Protein AF-A0A5W6TFZ6-F1 (afdb_monomer)

Nearest PDB structures (foldseek):
  5hxg-assembly2_D  TM=7.933E-01  e=1.994E+00  Salmonella enterica subsp. enterica serovar Infantis str. SARB27
  1g8e-assembly1_A  TM=6.487E-01  e=2.100E+00  Escherichia coli
  2avu-assembly1_D  TM=4.757E-01  e=5.760E-01  Escherichia coli
  4es4-assembly1_H  TM=5.462E-01  e=1.539E+00  Escherichia coli K-12
  8j56-assembly1_E  TM=5.858E-01  e=4.563E+00  Cupriavidus necator

InterPro domains:
  IPR021364 Protein of unknown function DUF2857 [PF11198] (17-181)

Mean predicted aligned error: 10.08 Å

pLDDT: mean 84.1, std 9.92, range [47.72, 96.06]

Solvent-accessible surface area (backbone atoms only — not comparable to full-atom values): 10422 Å² total; per-residue (Å²): 136,80,74,48,48,31,58,79,78,36,48,67,60,38,22,52,52,39,35,51,51,50,53,53,55,46,68,46,55,69,73,61,38,48,74,72,71,46,55,71,68,58,43,53,51,56,59,68,47,51,75,66,58,46,45,54,50,17,41,52,44,30,73,76,75,48,83,52,74,50,61,63,65,61,52,48,53,52,48,54,52,50,51,51,52,48,53,52,52,50,51,39,50,72,40,36,51,48,71,70,55,46,30,71,61,68,70,50,50,73,67,56,53,51,52,50,38,59,76,67,72,51,72,91,64,66,70,89,70,77,75,77,54,78,89,49,46,62,59,55,48,50,48,29,50,56,42,29,63,77,27,70,90,44,92,47,20,68,60,53,14,44,50,50,35,19,67,76,67,71,43,42,34,58,53,52,48,30,60,72,70,65,63,122

Foldseek 3Di:
DDWDWCLPVPLPVLLVVLLVVLVVLLVDDPVVCVVVVHDPVNSVVSVPDDSVRSSVCSSVCSNPPDIDTDDPVVVVVVVVVVVVVLVLVLLLVVLPPDPVRCCVLPVDDPVVNVVSCVVSVHDPDRDDDDADDPVCLVVLLVQLVVQLVVCVVPSRSNSRSLSVSCVVVVHGSVNSVCSNVVVD

Sequence (184 aa):
MANVSLTDALPRFHADVMQQMLLNLANLPLTAAVRLGISRDFIAAIQRMNVGELREFAVYYAQYHLTMQVDLAELHELIDRKDSERAFIQELLGAGASRPQLVKWFGLSETDISRLRYRYNLPHKGGDCYVIPPSERAKVKEIYQEHLSRWNDDAHAEARAMLSTSRTTGYSIPQVTRVIENRL

Radius of gyration: 26.0 Å; Cα contacts (8 Å, |Δi|>4): 158; chains: 1; bounding box: 52×32×68 Å

Structure (mmCIF, N/CA/C/O backbone):
data_AF-A0A5W6TFZ6-F1
#
_entry.id   AF-A0A5W6TFZ6-F1
#
loop_
_atom_site.group_PDB
_atom_site.id
_atom_site.type_symbol
_atom_site.label_atom_id
_atom_site.label_alt_id
_atom_site.label_comp_id
_atom_site.label_asym_id
_atom_site.label_entity_id
_atom_site.label_seq_id
_atom_site.pdbx_PDB_ins_code
_atom_site.Cartn_x
_atom_site.Cartn_y
_atom_site.Cartn_z
_atom_site.occupancy
_atom_site.B_iso_or_equiv
_atom_site.auth_seq_id
_atom_site.auth_comp_id
_atom_site.auth_asym_id
_atom_site.auth_atom_id
_atom_site.pdbx_PDB_model_num
ATOM 1 N N . MET A 1 1 ? 10.325 -9.956 21.617 1.00 52.12 1 MET A N 1
ATOM 2 C CA . MET A 1 1 ? 9.913 -8.864 22.530 1.00 52.12 1 MET A CA 1
ATOM 3 C C . MET A 1 1 ? 8.625 -9.299 23.214 1.00 52.12 1 MET A C 1
ATOM 5 O O . MET A 1 1 ? 7.878 -10.038 22.595 1.00 52.12 1 MET A O 1
ATOM 9 N N . ALA A 1 2 ? 8.414 -8.964 24.488 1.00 55.00 2 ALA A N 1
ATOM 10 C CA . ALA A 1 2 ? 7.245 -9.432 25.240 1.00 55.00 2 ALA A CA 1
ATOM 11 C C . ALA A 1 2 ? 5.976 -8.657 24.843 1.00 55.00 2 ALA A C 1
ATOM 13 O O . ALA A 1 2 ? 6.047 -7.440 24.674 1.00 55.00 2 ALA A O 1
ATOM 14 N N . ASN A 1 3 ? 4.833 -9.344 24.738 1.00 61.94 3 ASN A N 1
ATOM 15 C CA . ASN A 1 3 ? 3.524 -8.701 24.599 1.00 61.94 3 ASN A CA 1
ATOM 16 C C . ASN A 1 3 ? 3.293 -7.784 25.802 1.00 61.94 3 ASN A C 1
ATOM 18 O O . ASN A 1 3 ? 3.294 -8.238 26.947 1.00 61.94 3 ASN A O 1
ATOM 22 N N . VAL A 1 4 ? 3.119 -6.489 25.546 1.00 64.75 4 VAL A N 1
ATOM 23 C CA . VAL A 1 4 ? 2.869 -5.511 26.604 1.00 64.75 4 VAL A CA 1
ATOM 24 C C . VAL A 1 4 ? 1.376 -5.527 26.918 1.00 64.75 4 VAL A C 1
ATOM 26 O O . VAL A 1 4 ? 0.549 -5.230 26.055 1.00 64.75 4 VAL A O 1
ATOM 29 N N . SER A 1 5 ? 1.029 -5.883 28.156 1.00 72.19 5 SER A N 1
ATOM 30 C CA . SER A 1 5 ? -0.323 -5.698 28.687 1.00 72.19 5 SER A CA 1
ATOM 31 C C . SER A 1 5 ? -0.612 -4.201 28.762 1.00 72.19 5 SER A C 1
ATOM 33 O O . SER A 1 5 ? 0.009 -3.478 29.546 1.00 72.19 5 SER A O 1
ATOM 35 N N . LEU A 1 6 ? -1.538 -3.714 27.932 1.00 68.06 6 LEU A N 1
ATOM 36 C CA . LEU A 1 6 ? -1.926 -2.302 27.954 1.00 68.06 6 LEU A CA 1
ATOM 37 C C . LEU A 1 6 ? -2.659 -1.936 29.245 1.00 68.06 6 LEU A C 1
ATOM 39 O O . LEU A 1 6 ? -2.581 -0.788 29.674 1.00 68.06 6 LEU A O 1
ATOM 43 N N . THR A 1 7 ? -3.312 -2.910 29.881 1.00 70.00 7 THR A N 1
ATOM 44 C CA . THR A 1 7 ? -3.950 -2.744 31.190 1.00 70.00 7 THR A CA 1
ATOM 45 C C . THR A 1 7 ? -2.938 -2.313 32.251 1.00 70.00 7 THR A C 1
ATOM 47 O O . THR A 1 7 ? -3.229 -1.410 33.030 1.00 70.00 7 THR A O 1
ATOM 50 N N . ASP A 1 8 ? -1.735 -2.892 32.229 1.00 71.12 8 ASP A N 1
ATOM 51 C CA . ASP A 1 8 ? -0.705 -2.635 33.242 1.00 71.12 8 ASP A CA 1
ATOM 52 C C . ASP A 1 8 ? 0.227 -1.482 32.848 1.00 71.12 8 ASP A C 1
ATOM 54 O O . ASP A 1 8 ? 0.601 -0.659 33.681 1.00 71.12 8 ASP A O 1
ATOM 58 N N . ALA A 1 9 ? 0.595 -1.397 31.566 1.00 75.94 9 ALA A N 1
ATOM 59 C CA . ALA A 1 9 ? 1.558 -0.409 31.087 1.00 75.94 9 ALA A CA 1
ATOM 60 C C . ALA A 1 9 ? 0.929 0.963 30.789 1.00 75.94 9 ALA A C 1
ATOM 62 O O . ALA A 1 9 ? 1.591 1.987 30.958 1.00 75.94 9 ALA A O 1
ATOM 63 N N . LEU A 1 10 ? -0.327 1.003 30.323 1.00 79.62 10 LEU A N 1
ATOM 64 C CA . LEU A 1 10 ? -1.010 2.219 29.857 1.00 79.62 10 LEU A CA 1
ATOM 65 C C . LEU A 1 10 ? -2.516 2.212 30.216 1.00 79.62 10 LEU A C 1
ATOM 67 O O . LEU A 1 10 ? -3.372 2.291 29.328 1.00 79.62 10 LEU A O 1
ATOM 71 N N . PRO A 1 11 ? -2.880 2.198 31.513 1.00 77.50 11 PRO A N 1
ATOM 72 C CA . PRO A 1 11 ? -4.270 2.039 31.957 1.00 77.50 11 PRO A CA 1
ATOM 73 C C . PRO A 1 11 ? -5.218 3.136 31.447 1.00 77.50 11 PRO A C 1
ATOM 75 O O . PRO A 1 11 ? -6.385 2.870 31.169 1.00 77.50 11 PRO A O 1
ATOM 78 N N . ARG A 1 12 ? -4.723 4.371 31.263 1.00 79.81 12 ARG A N 1
ATOM 79 C CA . ARG A 1 12 ? -5.519 5.469 30.683 1.00 79.81 12 ARG A CA 1
ATOM 80 C C . ARG A 1 12 ? -5.880 5.206 29.222 1.00 79.81 12 ARG A C 1
ATOM 82 O O . ARG A 1 12 ? -7.035 5.359 28.855 1.00 79.81 12 ARG A O 1
ATOM 89 N N . PHE A 1 13 ? -4.915 4.750 28.423 1.00 79.69 13 PHE A N 1
ATOM 90 C CA . PHE A 1 13 ? -5.149 4.408 27.021 1.00 79.69 13 PHE A CA 1
ATOM 91 C C . PHE A 1 13 ? -6.145 3.250 26.892 1.00 79.69 13 PHE A C 1
ATOM 93 O O . PHE A 1 13 ? -7.038 3.296 26.054 1.00 79.69 13 PHE A O 1
ATOM 100 N N . HIS A 1 14 ? -6.040 2.240 27.761 1.00 80.44 14 HIS A N 1
ATOM 101 C CA . HIS A 1 14 ? -6.989 1.130 27.793 1.00 80.44 14 HIS A CA 1
ATOM 102 C C . HIS A 1 14 ? -8.425 1.599 28.097 1.00 80.44 14 HIS A C 1
ATOM 104 O O . HIS A 1 14 ? -9.361 1.219 27.391 1.00 80.44 14 HIS A O 1
ATOM 110 N N . ALA A 1 15 ? -8.596 2.480 29.089 1.00 81.75 15 ALA A N 1
ATOM 111 C CA . ALA A 1 15 ? -9.892 3.078 29.400 1.00 81.75 15 ALA A CA 1
ATOM 112 C C . ALA A 1 15 ? -10.440 3.930 28.241 1.00 81.75 15 ALA A C 1
ATOM 114 O O . ALA A 1 15 ? -11.627 3.839 27.928 1.00 81.75 15 ALA A O 1
ATOM 115 N N . ASP A 1 16 ? -9.584 4.704 27.568 1.00 85.81 16 ASP A N 1
ATOM 116 C CA . ASP A 1 16 ? -9.976 5.526 26.420 1.00 85.81 16 ASP A CA 1
ATOM 117 C C . ASP A 1 16 ? -10.445 4.661 25.237 1.00 85.81 16 ASP A C 1
ATOM 119 O O . ASP A 1 16 ? -11.472 4.955 24.622 1.00 85.81 16 ASP A O 1
ATOM 123 N N . VAL A 1 17 ? -9.745 3.558 24.935 1.00 84.88 17 VAL A N 1
ATOM 124 C CA . VAL A 1 17 ? -10.158 2.608 23.885 1.00 84.88 17 VAL A CA 1
ATOM 125 C C . VAL A 1 17 ? -11.508 1.975 24.222 1.00 84.88 17 VAL A C 1
ATOM 127 O O . VAL A 1 17 ? -12.393 1.927 23.364 1.00 84.88 17 VAL A O 1
ATOM 130 N N . MET A 1 18 ? -11.704 1.541 25.470 1.00 86.75 18 MET A N 1
ATOM 131 C CA . MET A 1 18 ? -12.980 0.977 25.919 1.00 86.75 18 MET A CA 1
ATOM 132 C C . MET A 1 18 ? -14.115 2.003 25.821 1.00 86.75 18 MET A C 1
ATOM 134 O O . MET A 1 18 ? -15.204 1.690 25.335 1.00 86.75 18 MET A O 1
ATOM 138 N N . GLN A 1 19 ? -13.854 3.250 26.219 1.00 87.00 19 GLN A N 1
ATOM 139 C CA . GLN A 1 19 ? -14.821 4.336 26.110 1.00 87.00 19 GLN A CA 1
ATOM 140 C C . GLN A 1 19 ? -15.214 4.583 24.648 1.00 87.00 19 GLN A C 1
ATOM 142 O O . GLN A 1 19 ? -16.403 4.679 24.343 1.00 87.00 19 GLN A O 1
ATOM 147 N N . GLN A 1 20 ? -14.245 4.634 23.730 1.00 88.00 20 GLN A N 1
ATOM 148 C CA . GLN A 1 20 ? -14.528 4.790 22.301 1.00 88.00 20 GLN A CA 1
ATOM 149 C C . GLN A 1 20 ? -15.325 3.614 21.736 1.00 88.00 20 GLN A C 1
ATOM 151 O O . GLN A 1 20 ? -16.247 3.815 20.946 1.00 88.00 20 GLN A O 1
ATOM 156 N N . MET A 1 21 ? -15.027 2.386 22.165 1.00 86.25 21 MET A N 1
ATOM 157 C CA . MET A 1 21 ? -15.800 1.214 21.760 1.00 86.25 21 MET A CA 1
ATOM 158 C C . MET A 1 21 ? -17.263 1.323 22.212 1.00 86.25 21 MET A C 1
ATOM 160 O O . MET A 1 21 ? -18.163 1.099 21.405 1.00 86.25 21 MET A O 1
ATOM 164 N N . LEU A 1 22 ? -17.518 1.733 23.459 1.00 84.31 22 LEU A N 1
ATOM 165 C CA . LEU A 1 22 ? -18.878 1.936 23.976 1.00 84.31 22 LEU A CA 1
ATOM 166 C C . LEU A 1 22 ? -19.620 3.058 23.252 1.00 84.31 22 LEU A C 1
ATOM 168 O O . LEU A 1 22 ? -20.798 2.902 22.944 1.00 84.31 22 LEU A O 1
ATOM 172 N N . LEU A 1 23 ? -18.941 4.160 22.929 1.00 85.00 23 LEU A N 1
ATOM 173 C CA . LEU A 1 23 ? -19.524 5.242 22.133 1.00 85.00 23 LEU A CA 1
ATOM 174 C C . LEU A 1 23 ? -19.886 4.767 20.718 1.00 85.00 23 LEU A C 1
ATOM 176 O O . LEU A 1 23 ? -20.960 5.091 20.212 1.00 85.00 23 LEU A O 1
ATOM 180 N N . ASN A 1 24 ? -19.040 3.951 20.087 1.00 85.88 24 ASN A N 1
ATOM 181 C CA . ASN A 1 24 ? -19.342 3.356 18.785 1.00 85.88 24 ASN A CA 1
ATOM 182 C C . ASN A 1 24 ? -20.530 2.382 18.862 1.00 85.88 24 ASN A C 1
ATOM 184 O O . ASN A 1 24 ? -21.382 2.387 17.975 1.00 85.88 24 ASN A O 1
ATOM 188 N N . LEU A 1 25 ? -20.629 1.596 19.940 1.00 82.75 25 LEU A N 1
ATOM 189 C CA . LEU A 1 25 ? -21.781 0.731 20.218 1.00 82.75 25 LEU A CA 1
ATOM 190 C C . LEU A 1 25 ? -23.069 1.528 20.466 1.00 82.75 25 LEU A C 1
ATOM 192 O O . LEU A 1 25 ? -24.126 1.138 19.978 1.00 82.75 25 LEU A O 1
ATOM 196 N N . ALA A 1 26 ? -22.993 2.661 21.167 1.00 80.19 26 ALA A N 1
ATOM 197 C CA . ALA A 1 26 ? -24.139 3.540 21.396 1.00 80.19 26 ALA A CA 1
ATOM 198 C C . ALA A 1 26 ? -24.677 4.140 20.085 1.00 80.19 26 ALA A C 1
ATOM 200 O O . ALA A 1 26 ? -25.884 4.322 19.931 1.00 80.19 26 ALA A O 1
ATOM 201 N N . ASN A 1 27 ? -23.790 4.411 19.126 1.00 83.56 27 ASN A N 1
ATOM 202 C CA . ASN A 1 27 ? -24.130 5.001 17.830 1.00 83.56 27 ASN A CA 1
ATOM 203 C C . ASN A 1 27 ? -24.479 3.967 16.744 1.00 83.56 27 ASN A C 1
ATOM 205 O O . ASN A 1 27 ? -24.803 4.337 15.614 1.00 83.56 27 ASN A O 1
ATOM 209 N N . LEU A 1 28 ? -24.411 2.671 17.056 1.00 82.62 28 LEU A N 1
ATOM 210 C CA . LEU A 1 28 ? -24.689 1.607 16.099 1.00 82.62 28 LEU A CA 1
ATOM 211 C C . LEU A 1 28 ? -26.195 1.547 15.777 1.00 82.62 28 LEU A C 1
ATOM 213 O O . LEU A 1 28 ? -27.024 1.487 16.690 1.00 82.62 28 LEU A O 1
ATOM 217 N N . PRO A 1 29 ? -26.588 1.495 14.488 1.00 83.81 29 PRO A N 1
ATOM 218 C CA . PRO A 1 29 ? -27.974 1.242 14.123 1.00 83.81 29 PRO A CA 1
ATOM 219 C C . PRO A 1 29 ? -28.464 -0.080 14.719 1.00 83.81 29 PRO A C 1
ATOM 221 O O . PRO A 1 29 ? -27.768 -1.097 14.656 1.00 83.81 29 PRO A O 1
ATOM 224 N N . LEU A 1 30 ? -29.697 -0.094 15.231 1.00 78.31 30 LEU A N 1
ATOM 225 C CA . LEU A 1 30 ? -30.279 -1.256 15.915 1.00 78.31 30 LEU A CA 1
ATOM 226 C C . LEU A 1 30 ? -30.213 -2.543 15.069 1.00 78.31 30 LEU A C 1
ATOM 228 O O . LEU A 1 30 ? -30.003 -3.637 15.584 1.00 78.31 30 LEU A O 1
ATOM 232 N N . THR A 1 31 ? -30.367 -2.411 13.750 1.00 82.75 31 THR A N 1
ATOM 233 C CA . THR A 1 31 ? -30.281 -3.512 12.781 1.00 82.75 31 THR A CA 1
ATOM 234 C C . THR A 1 31 ? -28.875 -4.101 12.669 1.00 82.75 31 THR A C 1
ATOM 236 O O . THR A 1 31 ? -28.731 -5.316 12.549 1.00 82.75 31 THR A O 1
ATOM 239 N N . ALA A 1 32 ? -27.833 -3.270 12.730 1.00 82.50 32 ALA A N 1
ATOM 240 C CA . ALA A 1 32 ? -26.441 -3.708 12.692 1.00 82.50 32 ALA A CA 1
ATOM 241 C C . ALA A 1 32 ? -26.025 -4.363 14.015 1.00 82.50 32 ALA A C 1
ATOM 243 O O . ALA A 1 32 ? -25.350 -5.387 14.013 1.00 82.50 32 ALA A O 1
ATOM 244 N N . ALA A 1 33 ? -26.499 -3.836 15.140 1.00 78.50 33 ALA A N 1
ATOM 245 C CA . ALA A 1 33 ? -26.175 -4.381 16.448 1.00 78.50 33 ALA A CA 1
ATOM 246 C C . ALA A 1 33 ? -26.837 -5.750 16.714 1.00 78.50 33 ALA A C 1
ATOM 248 O O . ALA A 1 33 ? -26.190 -6.649 17.246 1.00 78.50 33 ALA A O 1
ATOM 249 N N . VAL A 1 34 ? -28.072 -5.970 16.238 1.00 79.56 34 VAL A N 1
ATOM 250 C CA . VAL A 1 34 ? -28.715 -7.301 16.274 1.00 79.56 34 VAL A CA 1
ATOM 251 C C . VAL A 1 34 ? -27.926 -8.329 15.452 1.00 79.56 34 VAL A C 1
ATOM 253 O O . VAL A 1 34 ? -27.796 -9.475 15.875 1.00 79.56 34 VAL A O 1
ATOM 256 N N . ARG A 1 35 ? -27.342 -7.936 14.308 1.00 83.38 35 ARG A N 1
ATOM 257 C CA . ARG A 1 35 ? -26.473 -8.825 13.508 1.00 83.38 35 ARG A CA 1
ATOM 258 C C . ARG A 1 35 ? -25.185 -9.215 14.233 1.00 83.38 35 ARG A C 1
ATOM 260 O O . ARG A 1 35 ? -24.634 -10.267 13.934 1.00 83.38 35 ARG A O 1
ATOM 267 N N . LEU A 1 36 ? -24.725 -8.386 15.168 1.00 81.12 36 LEU A N 1
ATOM 268 C CA . LEU A 1 36 ? -23.585 -8.666 16.042 1.00 81.12 36 LEU A CA 1
ATOM 269 C C . LEU A 1 36 ? -23.981 -9.479 17.289 1.00 81.12 36 LEU A C 1
ATOM 271 O O . LEU A 1 36 ? -23.141 -9.716 18.150 1.00 81.12 36 LEU A O 1
ATOM 275 N N . GLY A 1 37 ? -25.248 -9.897 17.407 1.00 84.38 37 GLY A N 1
ATOM 276 C CA . GLY A 1 37 ? -25.752 -10.650 18.559 1.00 84.38 37 GLY A CA 1
ATOM 277 C C . GLY A 1 37 ? -25.974 -9.800 19.813 1.00 84.38 37 GLY A C 1
ATOM 278 O O . GLY A 1 37 ? -26.179 -10.346 20.893 1.00 84.38 37 GLY A O 1
ATOM 279 N N . ILE A 1 38 ? -25.949 -8.470 19.690 1.00 84.38 38 ILE A N 1
ATOM 280 C CA . ILE A 1 38 ? -26.135 -7.553 20.815 1.00 84.38 38 ILE A CA 1
ATOM 281 C C . ILE A 1 38 ? -27.636 -7.362 21.060 1.00 84.38 38 ILE A C 1
ATOM 283 O O . ILE A 1 38 ? -28.397 -7.058 20.136 1.00 84.38 38 ILE A O 1
ATOM 287 N N . SER A 1 39 ? -28.078 -7.534 22.310 1.00 85.81 39 SER A N 1
ATOM 288 C CA . SER A 1 39 ? -29.493 -7.374 22.652 1.00 85.81 39 SER A CA 1
ATOM 289 C C . SER A 1 39 ? -29.937 -5.913 22.532 1.00 85.81 39 SER A C 1
ATOM 291 O O . SER A 1 39 ? -29.190 -4.974 22.820 1.00 85.81 39 SER A O 1
ATOM 293 N N . ARG A 1 40 ? -31.193 -5.712 22.116 1.00 81.25 40 ARG A N 1
ATOM 294 C CA . ARG A 1 40 ? -31.786 -4.370 21.990 1.00 81.25 40 ARG A CA 1
ATOM 295 C C . ARG A 1 40 ? -31.803 -3.632 23.324 1.00 81.25 40 ARG A C 1
ATOM 297 O O . ARG A 1 40 ? -31.520 -2.438 23.357 1.00 81.25 40 ARG A O 1
ATOM 304 N N . ASP A 1 41 ? -32.084 -4.355 24.403 1.00 86.50 41 ASP A N 1
ATOM 305 C CA . ASP A 1 41 ? -32.142 -3.795 25.753 1.00 86.50 41 ASP A CA 1
ATOM 306 C C . ASP A 1 41 ? -30.769 -3.313 26.224 1.00 86.50 41 ASP A C 1
ATOM 308 O O . ASP A 1 41 ? -30.673 -2.263 26.854 1.00 86.50 41 ASP A O 1
ATOM 312 N N . PHE A 1 42 ? -29.698 -4.023 25.855 1.00 84.38 42 PHE A N 1
ATOM 313 C CA . PHE A 1 42 ? -28.332 -3.625 26.181 1.00 84.38 42 PHE A CA 1
ATOM 314 C C . PHE A 1 42 ? -27.914 -2.340 25.455 1.00 84.38 42 PHE A C 1
ATOM 316 O O . PHE A 1 42 ? -27.387 -1.423 26.080 1.00 84.38 42 PHE A O 1
ATOM 323 N N . ILE A 1 43 ? -28.208 -2.220 24.157 1.00 81.94 43 ILE A N 1
ATOM 324 C CA . ILE A 1 43 ? -27.908 -0.997 23.388 1.00 81.94 43 ILE A CA 1
ATOM 325 C C . ILE A 1 43 ? -28.713 0.180 23.931 1.00 81.94 43 ILE A C 1
ATOM 327 O O . ILE A 1 43 ? -28.163 1.256 24.143 1.00 81.94 43 ILE A O 1
ATOM 331 N N . ALA A 1 44 ? -30.004 -0.033 24.201 1.00 82.88 44 ALA A N 1
ATOM 332 C CA . ALA A 1 44 ? -30.861 0.989 24.782 1.00 82.88 44 ALA A CA 1
ATOM 333 C C . ALA A 1 44 ? -30.373 1.419 26.174 1.00 82.88 44 ALA A C 1
ATOM 335 O O . ALA A 1 44 ? -30.501 2.589 26.522 1.00 82.88 44 ALA A O 1
ATOM 336 N N . ALA A 1 45 ? -29.801 0.504 26.965 1.00 85.44 45 ALA A N 1
ATOM 337 C CA . ALA A 1 45 ? -29.184 0.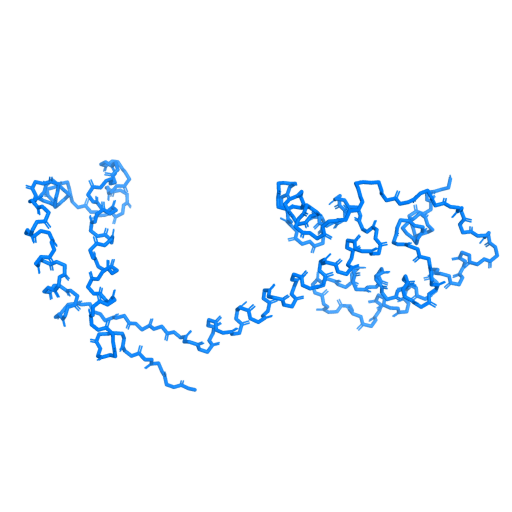837 28.245 1.00 85.44 45 ALA A CA 1
ATOM 338 C C . ALA A 1 45 ? -27.949 1.729 28.058 1.00 85.44 45 ALA A C 1
ATOM 340 O O . ALA A 1 45 ? -27.883 2.783 28.682 1.00 85.44 45 ALA A O 1
ATOM 341 N N . ILE A 1 46 ? -27.030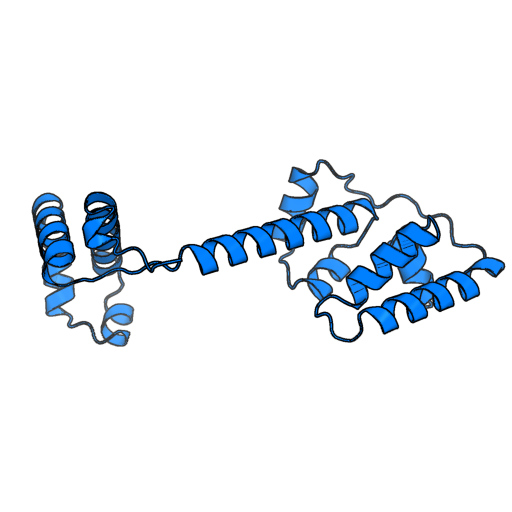 1.374 27.152 1.00 83.62 46 ILE A N 1
ATOM 342 C CA . ILE A 1 46 ? -25.841 2.194 26.848 1.00 83.62 46 ILE A CA 1
ATOM 343 C C . ILE A 1 46 ? -26.247 3.579 26.326 1.00 83.62 46 ILE A C 1
ATOM 345 O O . ILE A 1 46 ? -25.703 4.585 26.766 1.00 83.62 46 ILE A O 1
ATOM 349 N N . GLN A 1 47 ? -27.226 3.652 25.423 1.00 82.31 47 GLN A N 1
ATOM 350 C CA . GLN A 1 47 ? -27.700 4.913 24.839 1.00 82.31 47 GLN A CA 1
ATOM 351 C C . GLN A 1 47 ? -28.358 5.857 25.855 1.00 82.31 47 GLN A C 1
ATOM 353 O O . GLN A 1 47 ? -28.425 7.060 25.613 1.00 82.31 47 GLN A O 1
ATOM 358 N N . ARG A 1 48 ? -28.873 5.324 26.969 1.00 87.19 48 ARG A N 1
ATOM 359 C CA . ARG A 1 48 ? -29.477 6.116 28.052 1.00 87.19 48 ARG A CA 1
ATOM 360 C C . ARG A 1 48 ? -28.467 6.563 29.106 1.00 87.19 48 ARG A C 1
ATOM 362 O O . ARG A 1 48 ? -28.806 7.450 29.884 1.00 87.19 48 ARG A O 1
ATOM 369 N N . MET A 1 49 ? -27.277 5.959 29.154 1.00 86.94 49 MET A N 1
ATOM 370 C CA . MET A 1 49 ? -26.226 6.372 30.085 1.00 86.94 49 MET A CA 1
ATOM 371 C C . MET A 1 49 ? -25.778 7.792 29.760 1.00 86.94 49 MET A C 1
ATOM 373 O O . MET A 1 49 ? -25.586 8.154 28.595 1.00 86.94 49 MET A O 1
ATOM 377 N N . ASN A 1 50 ? -25.568 8.600 30.795 1.00 86.75 50 ASN A N 1
ATOM 378 C CA . ASN A 1 50 ? -24.918 9.884 30.594 1.00 86.75 50 ASN A CA 1
ATOM 379 C C . ASN A 1 50 ? -23.407 9.689 30.346 1.00 86.75 50 ASN A C 1
ATOM 381 O O . ASN A 1 50 ? -22.830 8.640 30.632 1.00 86.75 50 ASN A O 1
ATOM 385 N N . VAL A 1 51 ? -22.741 10.711 29.801 1.00 80.44 51 VAL A N 1
ATOM 386 C CA . VAL A 1 51 ? -21.317 10.617 29.420 1.00 80.44 51 VAL A CA 1
ATOM 387 C C . VAL A 1 51 ? -20.404 10.324 30.622 1.00 80.44 51 VAL A C 1
ATOM 389 O O . VAL A 1 51 ? -19.379 9.663 30.458 1.00 80.44 51 VAL A O 1
ATOM 392 N N . GLY A 1 52 ? -20.767 10.791 31.822 1.00 82.56 52 GLY A N 1
ATOM 393 C CA . GLY A 1 52 ? -20.024 10.520 33.056 1.00 82.56 52 GLY A CA 1
ATOM 394 C C . GLY A 1 52 ? -20.118 9.053 33.474 1.00 82.56 52 GLY A C 1
ATOM 395 O O . GLY A 1 52 ? -19.091 8.401 33.642 1.00 82.56 52 GLY A O 1
ATOM 396 N N . GLU A 1 53 ? -21.337 8.515 33.535 1.00 84.81 53 GLU A N 1
ATOM 397 C CA . GLU A 1 53 ? -21.619 7.104 33.840 1.00 84.81 53 GLU A CA 1
ATOM 398 C C . GLU A 1 53 ? -20.948 6.165 32.837 1.00 84.81 53 GLU A C 1
ATOM 400 O O . GLU A 1 53 ? -20.324 5.175 33.215 1.00 84.81 53 GLU A O 1
ATOM 405 N N . LEU A 1 54 ? -21.020 6.505 31.548 1.00 83.44 54 LEU A N 1
ATOM 406 C CA . LEU A 1 54 ? -20.402 5.717 30.487 1.00 83.44 54 LEU A CA 1
ATOM 407 C C . LEU A 1 54 ? -18.875 5.672 30.636 1.00 83.44 54 LEU A C 1
ATOM 409 O O . LEU A 1 54 ? -18.263 4.632 30.394 1.00 83.44 54 LEU A O 1
ATOM 413 N N . ARG A 1 55 ? -18.254 6.774 31.072 1.00 82.38 55 ARG A N 1
ATOM 414 C CA . ARG A 1 55 ? -16.812 6.836 31.338 1.00 82.38 55 ARG A CA 1
ATOM 415 C C . ARG A 1 55 ? -16.417 5.999 32.554 1.00 82.38 55 ARG A C 1
ATOM 417 O O . ARG A 1 55 ? -15.431 5.272 32.482 1.00 82.38 55 ARG A O 1
ATOM 424 N N . GLU A 1 56 ? -17.164 6.084 33.651 1.00 86.00 56 GLU A N 1
ATOM 425 C CA . GLU A 1 56 ? -16.906 5.279 34.853 1.00 86.00 56 GLU A CA 1
ATOM 426 C C . GLU A 1 56 ? -17.045 3.782 34.565 1.00 86.00 56 GLU A C 1
ATOM 428 O O . GLU A 1 56 ? -16.164 2.993 34.916 1.00 86.00 56 GLU A O 1
ATOM 433 N N . PHE A 1 57 ? -18.097 3.403 33.836 1.00 85.56 57 PHE A N 1
ATOM 434 C CA . PHE A 1 57 ? -18.293 2.033 33.381 1.00 85.56 57 PHE A CA 1
ATOM 435 C C . PHE A 1 57 ? -17.151 1.564 32.469 1.00 85.56 57 PHE A C 1
ATOM 437 O O . PHE A 1 57 ? -16.648 0.457 32.651 1.00 85.56 57 PHE A O 1
ATOM 444 N N . ALA A 1 58 ? -16.698 2.401 31.527 1.00 85.12 58 ALA A N 1
ATOM 445 C CA . ALA A 1 58 ? -15.578 2.079 30.644 1.00 85.12 58 ALA A CA 1
ATOM 446 C C . ALA A 1 58 ? -14.291 1.789 31.427 1.00 85.12 58 ALA A C 1
ATOM 448 O O . ALA A 1 58 ? -13.624 0.796 31.148 1.00 85.12 58 ALA A O 1
ATOM 449 N N . VAL A 1 59 ? -13.963 2.623 32.421 1.00 84.44 59 VAL A N 1
ATOM 450 C CA . VAL A 1 59 ? -12.782 2.438 33.279 1.00 84.44 59 VAL A CA 1
ATOM 451 C C . VAL A 1 59 ? -12.889 1.133 34.064 1.00 84.44 59 VAL A C 1
ATOM 453 O O . VAL A 1 59 ? -11.958 0.331 34.035 1.00 84.44 59 VAL A O 1
ATOM 456 N N . TYR A 1 60 ? -14.029 0.897 34.721 1.00 86.88 60 TYR A N 1
ATOM 457 C CA . TYR A 1 60 ? -14.252 -0.320 35.499 1.00 86.88 60 TYR A CA 1
ATOM 458 C C . TYR A 1 60 ? -14.156 -1.573 34.618 1.00 86.88 60 TYR A C 1
ATOM 460 O O . TYR A 1 60 ? -13.408 -2.502 34.917 1.00 86.88 60 TYR A O 1
ATOM 468 N N . TYR A 1 61 ? -14.866 -1.589 33.491 1.00 84.06 61 TYR A N 1
ATOM 469 C CA . TYR A 1 61 ? -14.880 -2.744 32.602 1.00 84.06 61 TYR A CA 1
ATOM 470 C C . TYR A 1 61 ? -13.507 -3.004 31.972 1.00 84.06 61 TYR A C 1
ATOM 472 O O . TYR A 1 61 ? -13.061 -4.149 31.940 1.00 84.06 61 TYR A O 1
ATOM 480 N N . ALA A 1 62 ? -12.804 -1.952 31.536 1.00 83.81 62 ALA A N 1
ATOM 481 C CA . ALA A 1 62 ? -11.442 -2.071 31.024 1.00 83.81 62 ALA A CA 1
ATOM 482 C C . ALA A 1 62 ? -10.498 -2.663 32.080 1.00 83.81 62 ALA A C 1
ATOM 484 O O . ALA A 1 62 ? -9.725 -3.565 31.784 1.00 83.81 62 ALA A O 1
ATOM 485 N N . GLN A 1 63 ? -10.576 -2.198 33.327 1.00 81.75 63 GLN A N 1
ATOM 486 C CA . GLN A 1 63 ? -9.658 -2.629 34.377 1.00 81.75 63 GLN A CA 1
ATOM 487 C C . GLN A 1 63 ? -9.889 -4.078 34.832 1.00 81.75 63 GLN A C 1
ATOM 489 O O . GLN A 1 63 ? -8.921 -4.776 35.129 1.00 81.75 63 GLN A O 1
ATOM 494 N N . TYR A 1 64 ? -11.145 -4.527 34.905 1.00 84.06 64 TYR A N 1
ATOM 495 C CA . TYR A 1 64 ? -11.490 -5.799 35.555 1.00 84.06 64 TYR A CA 1
ATOM 496 C C . TYR A 1 64 ? -11.956 -6.904 34.604 1.00 84.06 64 TYR A C 1
ATOM 498 O O . TYR A 1 64 ? -11.957 -8.073 34.992 1.00 84.06 64 TYR A O 1
ATOM 506 N N . HIS A 1 65 ? -12.364 -6.566 33.379 1.00 80.62 65 HIS A N 1
ATOM 507 C CA . HIS A 1 65 ? -13.046 -7.507 32.485 1.00 80.62 65 HIS A CA 1
ATOM 508 C C . HIS A 1 65 ? -12.484 -7.556 31.065 1.00 80.62 65 HIS A C 1
ATOM 510 O O . HIS A 1 65 ? -12.864 -8.442 30.300 1.00 80.62 65 HIS A O 1
ATOM 516 N N . LEU A 1 66 ? -11.567 -6.654 30.711 1.00 77.12 66 LEU A N 1
ATOM 517 C CA . LEU A 1 66 ? -10.914 -6.642 29.412 1.00 77.12 66 LEU A CA 1
ATOM 518 C C . LEU A 1 66 ? -9.401 -6.774 29.588 1.00 77.12 66 LEU A C 1
ATOM 520 O O . LEU A 1 66 ? -8.794 -6.200 30.486 1.00 77.12 66 LEU A O 1
ATOM 524 N N . THR A 1 67 ? -8.764 -7.544 28.716 1.00 76.69 67 THR A N 1
ATOM 525 C CA . THR A 1 67 ? -7.306 -7.549 28.596 1.00 76.69 67 THR A CA 1
ATOM 526 C C . THR A 1 67 ? -6.968 -7.210 27.162 1.00 76.69 67 THR A C 1
ATOM 528 O O . THR A 1 67 ? -7.374 -7.916 26.241 1.00 76.69 67 THR A O 1
ATOM 531 N N . MET A 1 68 ? -6.231 -6.119 26.975 1.00 75.06 68 MET A N 1
ATOM 532 C CA . MET A 1 68 ? -5.729 -5.716 25.671 1.00 75.06 68 MET A CA 1
ATOM 533 C C . MET A 1 68 ? -4.239 -6.013 25.576 1.00 75.06 68 MET A C 1
ATOM 535 O O . MET A 1 68 ? -3.435 -5.516 26.368 1.00 75.06 68 MET A O 1
ATOM 539 N N . GLN A 1 69 ? -3.881 -6.807 24.573 1.00 77.69 69 GLN A N 1
ATOM 540 C CA . GLN A 1 69 ? -2.500 -7.050 24.185 1.00 77.69 69 GLN A CA 1
ATOM 541 C C . GLN A 1 69 ? -2.268 -6.441 22.810 1.00 77.69 69 GLN A C 1
ATOM 543 O O . GLN A 1 69 ? -3.108 -6.570 21.920 1.00 77.69 69 GLN A O 1
ATOM 548 N N . VAL A 1 70 ? -1.130 -5.773 22.652 1.00 77.56 70 VAL A N 1
ATOM 549 C CA . VAL A 1 70 ? -0.671 -5.277 21.356 1.00 77.56 70 VAL A CA 1
ATOM 550 C C . VAL A 1 70 ? 0.696 -5.872 21.086 1.00 77.56 70 VAL A C 1
ATOM 552 O O . VAL A 1 70 ? 1.613 -5.727 21.899 1.00 77.56 70 VAL A O 1
ATOM 555 N N . ASP A 1 71 ? 0.824 -6.525 19.935 1.00 84.62 71 ASP A N 1
ATOM 556 C CA . ASP A 1 71 ? 2.118 -6.940 19.417 1.00 84.62 71 ASP A CA 1
ATOM 557 C C . ASP A 1 71 ? 2.807 -5.726 18.784 1.00 84.62 71 ASP A C 1
ATOM 559 O O . ASP A 1 71 ? 2.549 -5.326 17.647 1.00 84.62 71 ASP A O 1
ATOM 563 N N . LEU A 1 72 ? 3.667 -5.084 19.573 1.00 82.62 72 LEU A N 1
ATOM 564 C CA . LEU A 1 72 ? 4.439 -3.931 19.118 1.00 82.62 72 LEU A CA 1
ATOM 565 C C . LEU A 1 72 ? 5.503 -4.315 18.082 1.00 82.62 72 LEU A C 1
ATOM 567 O O . LEU A 1 72 ? 5.931 -3.447 17.324 1.00 82.62 72 LEU A O 1
ATOM 571 N N . ALA A 1 73 ? 5.946 -5.575 18.051 1.00 84.81 73 ALA A N 1
ATOM 572 C CA . ALA A 1 73 ? 6.916 -6.031 17.064 1.00 84.81 73 ALA A CA 1
ATOM 573 C C . ALA A 1 73 ? 6.246 -6.169 15.694 1.00 84.81 73 ALA A C 1
ATOM 575 O O . ALA A 1 73 ? 6.747 -5.606 14.723 1.00 84.81 73 ALA A O 1
ATOM 576 N N . GLU A 1 74 ? 5.076 -6.809 15.638 1.00 87.38 74 GLU A N 1
ATOM 577 C CA . GLU A 1 74 ? 4.285 -6.906 14.408 1.00 87.38 74 GLU A CA 1
ATOM 578 C C . GLU A 1 74 ? 3.850 -5.519 13.909 1.00 87.38 74 GLU A C 1
ATOM 580 O O . GLU A 1 74 ? 3.931 -5.231 12.713 1.00 87.38 74 GLU A O 1
ATOM 585 N N . LEU A 1 75 ? 3.437 -4.622 14.816 1.00 83.69 75 LEU A N 1
ATOM 586 C CA . LEU A 1 75 ? 3.075 -3.255 14.441 1.00 83.69 75 LEU A CA 1
ATOM 587 C C . LEU A 1 75 ? 4.264 -2.493 13.838 1.00 83.69 75 LEU A C 1
ATOM 589 O O . LEU A 1 75 ? 4.094 -1.834 12.812 1.00 83.69 75 LEU A O 1
ATOM 593 N N . HIS A 1 76 ? 5.455 -2.586 14.440 1.00 86.81 76 HIS A N 1
ATOM 594 C CA . HIS A 1 76 ? 6.661 -1.978 13.872 1.00 86.81 76 HIS A CA 1
ATOM 595 C C . HIS A 1 76 ? 7.011 -2.576 12.510 1.00 86.81 76 HIS A C 1
ATOM 597 O O . HIS A 1 76 ? 7.218 -1.822 11.564 1.00 86.81 76 HIS A O 1
ATOM 603 N N . GLU A 1 77 ? 6.996 -3.902 12.370 1.00 90.75 77 GLU A N 1
ATOM 604 C CA . GLU A 1 77 ? 7.279 -4.563 11.093 1.00 90.75 77 GLU A CA 1
ATOM 605 C C . GLU A 1 77 ? 6.282 -4.136 10.002 1.00 90.75 77 GLU A C 1
ATOM 607 O O . GLU A 1 77 ? 6.654 -3.887 8.852 1.00 90.75 77 GLU A O 1
ATOM 612 N N . LEU A 1 78 ? 5.002 -3.989 10.355 1.00 88.44 78 LEU A N 1
ATOM 613 C CA . LEU A 1 78 ? 3.978 -3.487 9.446 1.00 88.44 78 LEU A CA 1
ATOM 614 C C . LEU A 1 78 ? 4.253 -2.039 9.017 1.00 88.44 78 LEU A C 1
ATOM 616 O O . LEU A 1 78 ? 4.087 -1.732 7.833 1.00 88.44 78 LEU A O 1
ATOM 620 N N . ILE A 1 79 ? 4.660 -1.171 9.948 1.00 88.44 79 ILE A N 1
ATOM 621 C CA . ILE A 1 79 ? 5.026 0.223 9.662 1.00 88.44 79 ILE A CA 1
ATOM 622 C C . ILE A 1 79 ? 6.238 0.264 8.727 1.00 88.44 79 ILE A C 1
ATOM 624 O O . ILE A 1 79 ? 6.146 0.870 7.661 1.00 88.44 79 ILE A O 1
ATOM 628 N N . ASP A 1 80 ? 7.314 -0.449 9.058 1.00 91.00 80 ASP A N 1
ATOM 629 C CA . ASP A 1 80 ? 8.551 -0.484 8.268 1.00 91.00 80 ASP A CA 1
ATOM 630 C C . ASP A 1 80 ? 8.303 -1.011 6.851 1.00 91.00 80 ASP A C 1
ATOM 632 O O . ASP A 1 80 ? 8.785 -0.450 5.858 1.00 91.00 80 ASP A O 1
ATOM 636 N N . ARG A 1 81 ? 7.481 -2.060 6.728 1.00 88.12 81 ARG A N 1
ATOM 637 C CA . ARG A 1 81 ? 7.042 -2.591 5.434 1.00 88.12 81 ARG A CA 1
ATOM 638 C C . ARG A 1 81 ? 6.266 -1.545 4.641 1.00 88.12 81 ARG A C 1
ATOM 640 O O . ARG A 1 81 ? 6.508 -1.391 3.444 1.00 88.12 81 ARG A O 1
ATOM 647 N N . LYS A 1 82 ? 5.348 -0.816 5.281 1.00 87.25 82 LYS A N 1
ATOM 648 C CA . LYS A 1 82 ? 4.546 0.214 4.609 1.00 87.25 82 LYS A CA 1
ATOM 649 C C . LYS A 1 82 ? 5.367 1.434 4.215 1.00 87.25 82 LYS A C 1
ATOM 651 O O . LYS A 1 82 ? 5.127 1.985 3.142 1.00 87.25 82 LYS A O 1
ATOM 656 N N . ASP A 1 83 ? 6.351 1.825 5.010 1.00 88.88 83 ASP A N 1
ATOM 657 C CA . ASP A 1 83 ? 7.263 2.908 4.651 1.00 88.88 83 ASP A CA 1
ATOM 658 C C . ASP A 1 83 ? 8.195 2.501 3.506 1.00 88.88 83 ASP A C 1
ATOM 660 O O . ASP A 1 83 ? 8.362 3.269 2.556 1.00 88.88 83 ASP A O 1
ATOM 664 N N . SER A 1 84 ? 8.690 1.262 3.511 1.00 89.62 84 SER A N 1
ATOM 665 C CA . SER A 1 84 ? 9.466 0.700 2.398 1.00 89.62 84 SER A CA 1
ATOM 666 C C . SER A 1 84 ? 8.654 0.644 1.098 1.00 89.62 84 SER A C 1
ATOM 668 O O . SER A 1 84 ? 9.134 1.058 0.042 1.00 89.62 84 SER A O 1
ATOM 670 N N . GLU A 1 85 ? 7.398 0.190 1.167 1.00 90.19 85 GLU A N 1
ATOM 671 C CA . GLU A 1 85 ? 6.468 0.164 0.029 1.00 90.19 85 GLU A CA 1
ATOM 672 C C . GLU A 1 85 ? 6.228 1.580 -0.522 1.00 90.19 85 GLU A C 1
ATOM 674 O O . GLU A 1 85 ? 6.272 1.801 -1.733 1.00 90.19 85 GLU A O 1
ATOM 679 N N . ARG A 1 86 ? 6.057 2.576 0.358 1.00 88.25 86 ARG A N 1
ATOM 680 C CA . ARG A 1 86 ? 5.894 3.983 -0.042 1.00 88.25 86 ARG A CA 1
ATOM 681 C C . ARG A 1 86 ? 7.140 4.555 -0.704 1.00 88.25 86 ARG A C 1
ATOM 683 O O . ARG A 1 86 ? 6.999 5.246 -1.713 1.00 88.25 86 ARG A O 1
ATOM 690 N N . ALA A 1 87 ? 8.328 4.273 -0.170 1.00 90.06 87 ALA A N 1
ATOM 691 C CA . ALA A 1 87 ? 9.589 4.688 -0.783 1.00 90.06 87 ALA A CA 1
ATOM 692 C C . ALA A 1 87 ? 9.721 4.089 -2.191 1.00 90.06 87 ALA A C 1
ATOM 694 O O . ALA A 1 87 ? 10.023 4.797 -3.151 1.00 90.06 87 ALA A O 1
ATOM 695 N N . PHE A 1 88 ? 9.375 2.811 -2.342 1.00 93.19 88 PHE A N 1
ATOM 696 C CA . PHE A 1 88 ? 9.400 2.140 -3.634 1.00 93.19 88 PHE A CA 1
ATOM 697 C C . PHE A 1 88 ? 8.404 2.747 -4.640 1.00 93.19 88 PHE A C 1
ATOM 699 O O . PHE A 1 88 ? 8.770 3.032 -5.782 1.00 93.19 88 PHE A O 1
ATOM 706 N N . ILE A 1 89 ? 7.166 3.038 -4.222 1.00 91.44 89 ILE A N 1
ATOM 707 C CA . ILE A 1 89 ? 6.176 3.733 -5.064 1.00 91.44 89 ILE A CA 1
ATOM 708 C C . ILE A 1 89 ? 6.669 5.131 -5.459 1.00 91.44 89 ILE A C 1
ATOM 710 O O . ILE A 1 89 ? 6.478 5.556 -6.600 1.00 91.44 89 ILE A O 1
ATOM 714 N N . GLN A 1 90 ? 7.310 5.854 -4.539 1.00 89.38 90 GLN A N 1
ATOM 715 C CA . GLN A 1 90 ? 7.886 7.166 -4.818 1.00 89.38 90 GLN A CA 1
ATOM 716 C C . GLN A 1 90 ? 8.981 7.082 -5.891 1.00 89.38 90 GLN A C 1
ATOM 718 O O . GLN A 1 90 ? 8.986 7.899 -6.812 1.00 89.38 90 GLN A O 1
ATOM 723 N N . GLU A 1 91 ? 9.868 6.089 -5.817 1.00 91.44 91 GLU A N 1
ATOM 724 C CA . GLU A 1 91 ? 10.895 5.858 -6.839 1.00 91.44 91 GLU A CA 1
ATOM 725 C C . GLU A 1 91 ? 10.281 5.546 -8.208 1.00 91.44 91 GLU A C 1
ATOM 727 O O . GLU A 1 91 ? 10.688 6.128 -9.215 1.00 91.44 91 GLU A O 1
ATOM 732 N N . LEU A 1 92 ? 9.257 4.689 -8.250 1.00 91.81 92 LEU A N 1
ATOM 733 C CA . LEU A 1 92 ? 8.527 4.364 -9.479 1.00 91.81 92 LEU A CA 1
ATOM 734 C C . LEU A 1 92 ? 7.870 5.602 -10.092 1.00 91.81 92 LEU A C 1
ATOM 736 O O . LEU A 1 92 ? 7.976 5.833 -11.298 1.00 91.81 92 LEU A O 1
ATOM 740 N N . LEU A 1 93 ? 7.215 6.419 -9.268 1.00 88.81 93 LEU A N 1
ATOM 741 C CA . LEU A 1 93 ? 6.623 7.681 -9.701 1.00 88.81 93 LEU A CA 1
ATOM 742 C C . LEU A 1 93 ? 7.687 8.654 -10.230 1.00 88.81 93 LEU A C 1
ATOM 744 O O . LEU A 1 93 ? 7.456 9.297 -11.254 1.00 88.81 93 LEU A O 1
ATOM 748 N N . GLY A 1 94 ? 8.849 8.734 -9.574 1.00 85.50 94 GLY A N 1
ATOM 749 C CA . GLY A 1 94 ? 9.994 9.529 -10.024 1.00 85.50 94 GLY A CA 1
ATOM 750 C C . GLY A 1 94 ? 10.558 9.057 -11.369 1.00 85.50 94 GLY A C 1
ATOM 751 O O . GLY A 1 94 ? 10.904 9.880 -12.211 1.00 85.50 94 GLY A O 1
ATOM 752 N N . ALA A 1 95 ? 10.561 7.745 -11.615 1.00 87.88 95 ALA A N 1
ATOM 753 C CA . ALA A 1 95 ? 10.950 7.138 -12.891 1.00 87.88 95 ALA A CA 1
ATOM 754 C C . ALA A 1 95 ? 9.843 7.186 -13.970 1.00 87.88 95 ALA A C 1
ATOM 756 O O . ALA A 1 95 ? 10.026 6.685 -15.085 1.00 87.88 95 ALA A O 1
ATOM 757 N N . GLY A 1 96 ? 8.696 7.803 -13.664 1.00 86.88 96 GLY A N 1
ATOM 758 C CA . GLY A 1 96 ? 7.615 8.060 -14.613 1.00 86.88 96 GLY A CA 1
ATOM 759 C C . GLY A 1 96 ? 6.547 6.970 -14.705 1.00 86.88 96 GLY A C 1
ATOM 760 O O . GLY A 1 96 ? 5.803 6.959 -15.685 1.00 86.88 96 GLY A O 1
ATOM 761 N N . ALA A 1 97 ? 6.439 6.065 -13.727 1.00 88.88 97 ALA A N 1
ATOM 762 C CA . ALA A 1 97 ? 5.376 5.061 -13.701 1.00 88.88 97 ALA A CA 1
ATOM 763 C C . ALA A 1 97 ? 3.985 5.709 -13.812 1.00 88.88 97 ALA A C 1
ATOM 765 O O . ALA A 1 97 ? 3.657 6.691 -13.137 1.00 88.88 97 ALA A O 1
ATOM 766 N N . SER A 1 98 ? 3.154 5.150 -14.689 1.00 86.38 98 SER A N 1
ATOM 767 C CA . SER A 1 98 ? 1.810 5.660 -14.948 1.00 86.38 98 SER A CA 1
ATOM 768 C C . SER A 1 98 ? 0.817 5.235 -13.862 1.00 86.38 98 SER A C 1
ATOM 770 O O . SER A 1 98 ? 1.018 4.244 -13.157 1.00 86.38 98 SER A O 1
ATOM 772 N N . ARG A 1 99 ? -0.306 5.960 -13.742 1.00 87.00 99 ARG A N 1
ATOM 773 C CA . ARG A 1 99 ? -1.380 5.588 -12.802 1.00 87.00 99 ARG A CA 1
ATOM 774 C C . ARG A 1 99 ? -1.875 4.150 -13.025 1.00 87.00 99 ARG A C 1
ATOM 776 O O . ARG A 1 99 ? -1.905 3.420 -12.042 1.00 87.00 99 ARG A O 1
ATOM 783 N N . PRO A 1 100 ? -2.181 3.700 -14.264 1.00 88.94 100 PRO A N 1
ATOM 784 C CA . PRO A 1 100 ? -2.628 2.324 -14.489 1.00 88.94 100 PRO A CA 1
ATOM 785 C C . PRO A 1 100 ? -1.615 1.270 -14.028 1.00 88.94 100 PRO A C 1
ATOM 787 O O . PRO A 1 100 ? -2.010 0.239 -13.494 1.00 88.94 100 PRO A O 1
ATOM 790 N N . GLN A 1 101 ? -0.313 1.538 -14.179 1.00 90.62 101 GLN A N 1
ATOM 791 C CA . GLN A 1 101 ? 0.736 0.635 -13.698 1.00 90.62 101 GLN A CA 1
ATOM 792 C C . GLN A 1 101 ? 0.737 0.526 -12.172 1.00 90.62 101 GLN A C 1
ATOM 794 O O . GLN A 1 101 ? 0.799 -0.575 -11.640 1.00 90.62 101 GLN A O 1
ATOM 799 N N . LEU A 1 102 ? 0.597 1.643 -11.459 1.00 90.62 102 LEU A N 1
ATOM 800 C CA . LEU A 1 102 ? 0.551 1.630 -9.994 1.00 90.62 102 LEU A CA 1
ATOM 801 C C . LEU A 1 102 ? -0.724 0.980 -9.443 1.00 90.62 102 LEU A C 1
ATOM 803 O O . LEU A 1 102 ? -0.652 0.270 -8.442 1.00 90.62 102 LEU A O 1
ATOM 807 N N . VAL A 1 103 ? -1.867 1.164 -10.112 1.00 91.69 103 VAL A N 1
ATOM 808 C CA . VAL A 1 103 ? -3.098 0.421 -9.793 1.00 91.69 103 VAL A CA 1
ATOM 809 C C . VAL A 1 103 ? -2.860 -1.081 -9.974 1.00 91.69 103 VAL A C 1
ATOM 811 O O . VAL A 1 103 ? -3.180 -1.860 -9.084 1.00 91.69 103 VAL A O 1
ATOM 814 N N . LYS A 1 104 ? -2.247 -1.492 -11.093 1.00 91.38 104 LYS A N 1
ATOM 815 C CA . LYS A 1 104 ? -1.957 -2.903 -11.384 1.00 91.38 104 LYS A CA 1
ATOM 816 C C . LYS A 1 104 ? -0.988 -3.525 -10.372 1.00 91.38 104 LYS A C 1
ATOM 818 O O . LYS A 1 104 ? -1.225 -4.640 -9.927 1.00 91.38 104 LYS A O 1
ATOM 823 N N . TRP A 1 105 ? 0.101 -2.837 -10.033 1.00 92.81 105 TRP A N 1
ATOM 824 C CA . TRP A 1 105 ? 1.174 -3.407 -9.212 1.00 92.81 105 TRP A CA 1
ATOM 825 C C . TRP A 1 105 ? 0.895 -3.363 -7.709 1.00 92.81 105 TRP A C 1
ATOM 827 O O . TRP A 1 105 ? 1.395 -4.223 -6.990 1.00 92.81 105 TRP A O 1
ATOM 837 N N . PHE A 1 106 ? 0.127 -2.379 -7.233 1.00 91.12 106 PHE A N 1
ATOM 838 C CA . PHE A 1 106 ? -0.077 -2.139 -5.797 1.00 91.12 106 PHE A CA 1
ATOM 839 C C . PHE A 1 106 ? -1.552 -2.082 -5.377 1.00 91.12 106 PHE A C 1
ATOM 841 O O . PHE A 1 106 ? -1.837 -1.925 -4.194 1.00 91.12 106 PHE A O 1
ATOM 848 N N . GLY A 1 107 ? -2.504 -2.163 -6.314 1.00 88.94 107 GLY A N 1
ATOM 849 C CA . GLY A 1 107 ? -3.936 -2.073 -6.002 1.00 88.94 107 GLY A CA 1
ATOM 850 C C . GLY A 1 107 ? -4.375 -0.705 -5.468 1.00 88.94 107 GLY A C 1
ATOM 851 O O . GLY A 1 107 ? -5.414 -0.602 -4.821 1.00 88.94 107 GLY A O 1
ATOM 852 N N . LEU A 1 108 ? -3.582 0.348 -5.695 1.00 86.94 108 LEU A N 1
ATOM 853 C CA . LEU A 1 108 ? -3.867 1.685 -5.172 1.00 86.94 108 LEU A CA 1
ATOM 854 C C . LEU A 1 108 ? -5.087 2.308 -5.855 1.00 86.94 108 LEU A C 1
ATOM 856 O O . LEU A 1 108 ? -5.284 2.147 -7.059 1.00 86.94 108 LEU A O 1
ATOM 860 N N . SER A 1 109 ? -5.860 3.099 -5.108 1.00 87.88 109 SER A N 1
ATOM 861 C CA . SER A 1 109 ? -6.931 3.910 -5.689 1.00 87.88 109 SER A CA 1
ATOM 862 C C . SER A 1 109 ? -6.372 5.110 -6.466 1.00 87.88 109 SER A C 1
ATOM 864 O O . SER A 1 109 ? -5.286 5.622 -6.175 1.00 87.88 109 SER A O 1
ATOM 866 N N . GLU A 1 110 ? -7.135 5.634 -7.430 1.00 82.69 110 GLU A N 1
ATOM 867 C CA . GLU A 1 110 ? -6.734 6.845 -8.164 1.00 82.69 110 GLU A CA 1
ATOM 868 C C . GLU A 1 110 ? -6.546 8.062 -7.244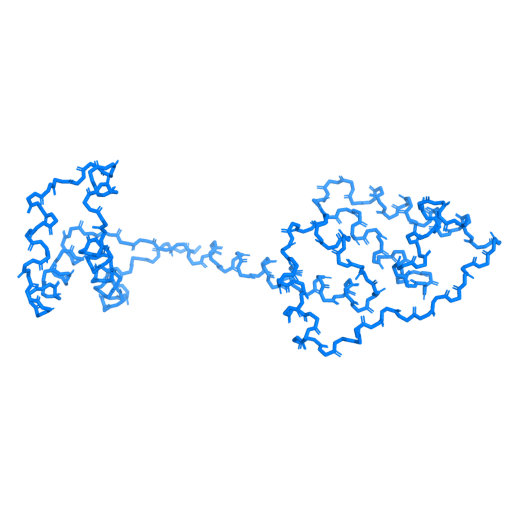 1.00 82.69 110 GLU A C 1
ATOM 870 O O . GLU A 1 110 ? -5.680 8.917 -7.484 1.00 82.69 110 GLU A O 1
ATOM 875 N N . THR A 1 111 ? -7.345 8.136 -6.176 1.00 87.44 111 THR A N 1
ATOM 876 C CA . THR A 1 111 ? -7.255 9.180 -5.155 1.00 87.44 111 THR A CA 1
ATOM 877 C C . THR A 1 111 ? -5.932 9.089 -4.401 1.00 87.44 111 THR A C 1
ATOM 879 O O . THR A 1 111 ? -5.262 10.110 -4.228 1.00 87.44 111 THR A O 1
ATOM 882 N N . ASP A 1 112 ? -5.510 7.885 -4.012 1.00 86.38 112 ASP A N 1
ATOM 883 C CA . ASP A 1 112 ? -4.252 7.681 -3.289 1.00 86.38 112 ASP A CA 1
ATOM 884 C C . ASP A 1 112 ? -3.046 8.015 -4.163 1.00 86.38 112 ASP A C 1
ATOM 886 O O . ASP A 1 112 ? -2.151 8.743 -3.732 1.00 86.38 112 ASP A O 1
ATOM 890 N N . ILE A 1 113 ? -3.060 7.598 -5.431 1.00 83.81 113 ILE A N 1
ATOM 891 C CA . ILE A 1 113 ? -1.995 7.933 -6.385 1.00 83.81 113 ILE A CA 1
ATOM 892 C C . ILE A 1 113 ? -1.906 9.452 -6.589 1.00 83.81 113 ILE A C 1
ATOM 894 O O . ILE A 1 113 ? -0.811 10.016 -6.641 1.00 83.81 113 ILE A O 1
ATOM 898 N N . SER A 1 114 ? -3.046 10.141 -6.679 1.00 82.25 114 SER A N 1
ATOM 899 C CA . SER A 1 114 ? -3.077 11.601 -6.833 1.00 82.25 114 SER A CA 1
ATOM 900 C C . SER A 1 114 ? -2.525 12.324 -5.602 1.00 82.25 114 SER A C 1
ATOM 902 O O . SER A 1 114 ? -1.723 13.248 -5.751 1.00 82.25 114 SER A O 1
ATOM 904 N N . ARG A 1 115 ? -2.874 11.861 -4.393 1.00 85.69 115 ARG A N 1
ATOM 905 C CA . ARG A 1 115 ? -2.309 12.370 -3.133 1.00 85.69 115 ARG A CA 1
ATOM 906 C C . ARG A 1 115 ? -0.800 12.156 -3.059 1.00 85.69 115 ARG A C 1
ATOM 908 O O . ARG A 1 115 ? -0.087 13.077 -2.671 1.00 85.69 115 ARG A O 1
ATOM 915 N N . LEU A 1 116 ? -0.307 10.983 -3.464 1.00 83.94 116 LEU A N 1
ATOM 916 C CA . LEU A 1 116 ? 1.128 10.685 -3.487 1.00 83.94 116 LEU A CA 1
ATOM 917 C C . LEU A 1 116 ? 1.872 11.617 -4.453 1.00 83.94 116 LEU A C 1
ATOM 919 O O . LEU A 1 116 ? 2.843 12.252 -4.054 1.00 83.94 116 LEU A O 1
ATOM 923 N N . ARG A 1 117 ? 1.388 11.795 -5.691 1.00 80.38 117 ARG A N 1
ATOM 924 C CA . ARG A 1 117 ? 2.027 12.710 -6.660 1.00 80.38 117 ARG A CA 1
ATOM 925 C C . ARG A 1 117 ? 2.089 14.151 -6.158 1.00 80.38 117 ARG A C 1
ATOM 927 O O . ARG A 1 117 ? 3.122 14.794 -6.327 1.00 80.38 117 ARG A O 1
ATOM 934 N N . TYR A 1 118 ? 1.009 14.634 -5.540 1.00 81.69 118 TYR A N 1
ATOM 935 C CA . TYR A 1 118 ? 0.973 15.965 -4.933 1.00 81.69 118 TYR A CA 1
ATOM 936 C C . TYR A 1 118 ? 1.980 16.085 -3.784 1.00 81.69 118 TYR A C 1
ATOM 938 O O . TYR A 1 118 ? 2.786 17.010 -3.766 1.00 81.69 118 TYR A O 1
ATOM 946 N N . ARG A 1 119 ? 1.990 15.109 -2.866 1.00 82.25 119 ARG A N 1
ATOM 947 C CA . ARG A 1 119 ? 2.896 15.082 -1.710 1.00 82.25 119 ARG A CA 1
ATOM 948 C C . ARG A 1 119 ? 4.369 15.136 -2.115 1.00 82.25 119 ARG A C 1
ATOM 950 O O . ARG A 1 119 ? 5.159 15.766 -1.422 1.00 82.25 119 ARG A O 1
ATOM 957 N N . TYR A 1 120 ? 4.729 14.489 -3.218 1.00 77.31 120 TYR A N 1
ATOM 958 C CA . TYR A 1 120 ? 6.107 14.440 -3.708 1.00 77.31 120 TYR A CA 1
ATOM 959 C C . TYR A 1 120 ? 6.452 15.550 -4.712 1.00 77.31 120 TYR A C 1
ATOM 961 O O . TYR A 1 120 ? 7.532 15.515 -5.293 1.00 77.31 120 TYR A O 1
ATOM 969 N N . ASN A 1 121 ? 5.553 16.520 -4.928 1.00 75.50 121 ASN A N 1
ATOM 970 C CA . ASN A 1 121 ? 5.716 17.615 -5.892 1.00 75.50 121 ASN A CA 1
ATOM 971 C C . ASN A 1 121 ? 6.160 17.133 -7.290 1.00 75.50 121 ASN A C 1
ATOM 973 O O . ASN A 1 121 ? 6.975 17.765 -7.963 1.00 75.50 121 ASN A O 1
ATOM 977 N N . LEU A 1 122 ? 5.661 15.968 -7.714 1.00 69.25 122 LEU A N 1
ATOM 978 C CA . LEU A 1 122 ? 6.073 15.367 -8.976 1.00 69.25 122 LEU A CA 1
ATOM 979 C C . LEU A 1 122 ? 5.323 16.019 -10.143 1.00 69.25 122 LEU A C 1
ATOM 981 O O . LEU A 1 122 ? 4.100 16.209 -10.057 1.00 69.25 122 LEU A O 1
ATOM 985 N N . PRO A 1 123 ? 6.009 16.320 -11.263 1.00 62.59 123 PRO A N 1
ATOM 986 C CA . PRO A 1 123 ? 5.378 16.943 -12.415 1.00 62.59 123 PRO A CA 1
ATOM 987 C C . PRO A 1 123 ? 4.196 16.099 -12.900 1.00 62.59 123 PRO A C 1
ATOM 989 O O . PRO A 1 123 ? 4.266 14.874 -13.023 1.00 62.59 123 PRO A O 1
ATOM 992 N N . HIS A 1 124 ? 3.068 16.759 -13.173 1.00 55.28 124 HIS A N 1
ATOM 993 C CA . HIS A 1 124 ? 1.844 16.069 -13.588 1.00 55.28 124 HIS A CA 1
ATOM 994 C C . HIS A 1 124 ? 1.983 15.365 -14.939 1.00 55.28 124 HIS A C 1
ATOM 996 O O . HIS A 1 124 ? 1.315 14.349 -15.156 1.00 55.28 124 HIS A O 1
ATOM 1002 N N . LYS A 1 125 ? 2.898 15.836 -15.789 1.00 54.41 125 LYS A N 1
ATOM 1003 C CA . LYS A 1 125 ? 3.238 15.245 -17.080 1.00 54.41 125 LYS A CA 1
ATOM 1004 C C . LYS A 1 125 ? 4.476 14.360 -16.920 1.00 54.41 125 LYS A C 1
ATOM 1006 O O . LYS A 1 125 ? 5.543 14.864 -16.586 1.00 54.41 125 LYS A O 1
ATOM 1011 N N . GLY A 1 126 ? 4.322 13.051 -17.137 1.00 51.09 126 GLY A N 1
ATOM 1012 C CA . GLY A 1 126 ? 5.473 12.195 -17.434 1.00 51.09 126 GLY A CA 1
ATOM 1013 C C . GLY A 1 126 ? 6.125 12.750 -18.696 1.00 51.09 126 GLY A C 1
ATOM 1014 O O . GLY A 1 126 ? 5.415 12.981 -19.672 1.00 51.09 126 GLY A O 1
ATOM 1015 N N . GLY A 1 127 ? 7.409 13.095 -18.611 1.00 47.94 127 GLY A N 1
ATOM 1016 C CA . GLY A 1 127 ? 8.111 13.854 -19.643 1.00 47.94 127 GLY A CA 1
ATOM 1017 C C . GLY A 1 127 ? 7.965 13.240 -21.033 1.00 47.94 127 GLY A C 1
ATOM 1018 O O . GLY A 1 127 ? 7.896 12.017 -21.176 1.00 47.94 127 GLY A O 1
ATOM 1019 N N . ASP A 1 128 ? 7.910 14.110 -22.042 1.00 49.75 128 ASP A N 1
ATOM 1020 C CA . ASP A 1 128 ? 7.977 13.740 -23.452 1.00 49.75 128 ASP A CA 1
ATOM 1021 C C . ASP A 1 128 ? 9.122 12.753 -23.673 1.00 49.75 128 ASP A C 1
ATOM 1023 O O . ASP A 1 128 ? 10.296 13.047 -23.448 1.00 49.75 128 ASP A O 1
ATOM 1027 N N . CYS A 1 129 ? 8.763 11.540 -24.069 1.00 59.03 129 CYS A N 1
ATOM 1028 C CA . CYS A 1 129 ? 9.725 10.475 -24.261 1.00 59.03 129 CYS A CA 1
ATOM 1029 C C . CYS A 1 129 ? 10.105 10.410 -25.734 1.00 59.03 129 CYS A C 1
ATOM 1031 O O . CYS A 1 129 ? 9.342 9.881 -26.549 1.00 59.03 129 CYS A O 1
ATOM 1033 N N . TYR A 1 130 ? 11.310 10.886 -26.056 1.00 67.06 130 TYR A N 1
ATOM 1034 C CA . TYR A 1 130 ? 12.008 10.453 -27.263 1.00 67.06 130 TYR A CA 1
ATOM 1035 C C . TYR A 1 130 ? 11.976 8.920 -27.326 1.00 67.06 130 TYR A C 1
ATOM 1037 O O . TYR A 1 130 ? 12.167 8.227 -26.321 1.00 67.06 130 TYR A O 1
ATOM 1045 N N . VAL A 1 131 ? 11.650 8.384 -28.496 1.00 80.88 131 VAL A N 1
ATOM 1046 C CA . VAL A 1 131 ? 11.503 6.942 -28.697 1.00 80.88 131 VAL A CA 1
ATOM 1047 C C . VAL A 1 131 ? 12.870 6.271 -28.541 1.00 80.88 131 VAL A C 1
ATOM 1049 O O . VAL A 1 131 ? 13.841 6.734 -29.133 1.00 80.88 131 VAL A O 1
ATOM 1052 N N . ILE A 1 132 ? 12.946 5.164 -27.786 1.00 83.44 132 ILE A N 1
ATOM 1053 C CA . ILE A 1 132 ? 14.176 4.357 -27.686 1.00 83.44 132 ILE A CA 1
ATOM 1054 C C . ILE A 1 132 ? 14.602 3.923 -29.103 1.00 83.44 132 ILE A C 1
ATOM 1056 O O . ILE A 1 132 ? 13.765 3.347 -29.827 1.00 83.44 132 ILE A O 1
ATOM 1060 N N . PRO A 1 133 ? 15.870 4.156 -29.505 1.00 88.75 133 PRO A N 1
AT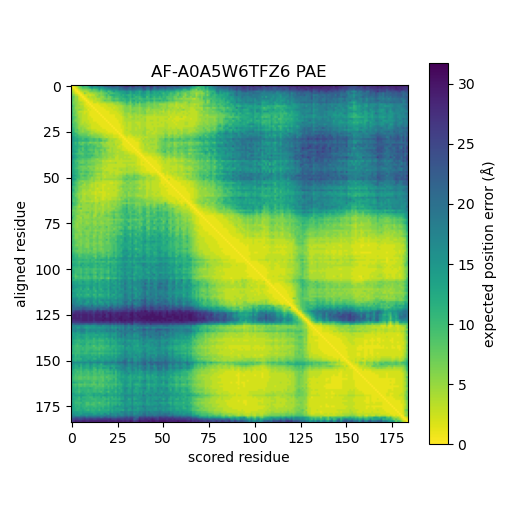OM 1061 C CA . PRO A 1 133 ? 16.379 3.768 -30.816 1.00 88.75 133 PRO A CA 1
ATOM 1062 C C . PRO A 1 133 ? 16.148 2.278 -31.100 1.00 88.75 133 PRO A C 1
ATOM 1064 O O . PRO A 1 133 ? 16.369 1.456 -30.208 1.00 88.75 133 PRO A O 1
ATOM 1067 N N . PRO A 1 134 ? 15.737 1.884 -32.323 1.00 87.44 134 PRO A N 1
ATOM 1068 C CA . PRO A 1 134 ? 15.497 0.479 -32.663 1.00 87.44 134 PRO A CA 1
ATOM 1069 C C . PRO A 1 134 ? 16.664 -0.461 -32.330 1.00 87.44 134 PRO A C 1
ATOM 1071 O O . PRO A 1 134 ? 16.420 -1.575 -31.873 1.00 87.44 134 PRO A O 1
ATOM 1074 N N . SER A 1 135 ? 17.907 0.009 -32.486 1.00 89.69 135 SER A N 1
ATOM 1075 C CA . SER A 1 135 ? 19.138 -0.728 -32.166 1.00 89.69 135 SER A CA 1
ATOM 1076 C C . SER A 1 135 ? 19.268 -1.112 -30.689 1.00 89.69 135 SER A C 1
ATOM 1078 O O . SER A 1 135 ? 19.917 -2.103 -30.374 1.00 89.69 135 SER A O 1
ATOM 1080 N N . GLU A 1 136 ? 18.640 -0.365 -29.780 1.00 91.75 136 GLU A N 1
ATOM 1081 C CA . GLU A 1 136 ? 18.755 -0.586 -28.334 1.00 91.75 136 GLU A CA 1
ATOM 1082 C C . GLU A 1 136 ? 17.568 -1.349 -27.741 1.00 91.75 136 GLU A C 1
ATOM 1084 O O . GLU A 1 136 ? 17.660 -1.887 -26.638 1.00 91.75 136 GLU A O 1
ATOM 1089 N N . ARG A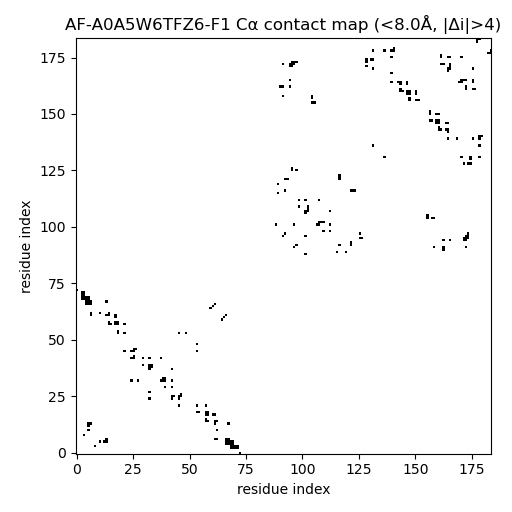 1 137 ? 16.454 -1.463 -28.474 1.00 91.69 137 ARG A N 1
ATOM 1090 C CA . ARG A 1 137 ? 15.224 -2.099 -27.969 1.00 91.69 137 ARG A CA 1
ATOM 1091 C C . ARG A 1 137 ? 15.430 -3.554 -27.563 1.00 91.69 137 ARG A C 1
ATOM 1093 O O . ARG A 1 137 ? 14.865 -3.977 -26.560 1.00 91.69 137 ARG A O 1
ATOM 1100 N N . ALA A 1 138 ? 16.229 -4.307 -28.323 1.00 92.06 138 ALA A N 1
ATOM 1101 C CA . ALA A 1 138 ? 16.543 -5.699 -28.000 1.00 92.06 138 ALA A CA 1
ATOM 1102 C C . ALA A 1 138 ? 17.278 -5.805 -26.655 1.00 92.06 138 ALA A C 1
ATOM 1104 O O . ALA A 1 138 ? 16.867 -6.577 -25.794 1.00 92.06 138 ALA A O 1
ATOM 1105 N N . LYS A 1 139 ? 18.274 -4.939 -26.437 1.00 93.50 139 LYS A N 1
ATOM 1106 C CA . LYS A 1 139 ? 19.035 -4.868 -25.185 1.00 93.50 139 LYS A CA 1
ATOM 1107 C C . LYS A 1 139 ? 18.150 -4.493 -23.993 1.00 93.50 139 LYS A C 1
ATOM 1109 O O . LYS A 1 139 ? 18.263 -5.094 -22.933 1.00 93.50 139 LYS A O 1
ATOM 1114 N N . VAL A 1 140 ? 17.238 -3.530 -24.159 1.00 93.88 140 VAL A N 1
ATOM 1115 C CA . VAL A 1 140 ? 16.288 -3.155 -23.093 1.00 93.88 140 VAL A CA 1
ATOM 1116 C C . VAL A 1 140 ? 15.370 -4.327 -22.730 1.00 93.88 140 VAL A C 1
ATOM 1118 O O . VAL A 1 140 ? 15.142 -4.570 -21.547 1.00 93.88 140 VAL A O 1
ATOM 1121 N N . LYS A 1 141 ? 14.869 -5.076 -23.725 1.00 94.00 141 LYS A N 1
ATOM 1122 C CA . LYS A 1 141 ? 14.058 -6.283 -23.483 1.00 94.00 141 LYS A CA 1
ATOM 1123 C C . LYS A 1 141 ? 14.840 -7.353 -22.731 1.00 94.00 141 LYS A C 1
ATOM 1125 O O . LYS A 1 141 ? 14.297 -7.937 -21.802 1.00 94.00 141 LYS A O 1
ATOM 1130 N N . GLU A 1 142 ? 16.085 -7.594 -23.123 1.00 95.56 142 GLU A N 1
ATOM 1131 C CA . GLU A 1 142 ? 16.956 -8.584 -22.488 1.00 95.56 142 GLU A CA 1
ATOM 1132 C C . GLU A 1 142 ? 17.210 -8.244 -21.014 1.00 95.56 142 GLU A C 1
ATOM 1134 O O . GLU A 1 142 ? 16.932 -9.066 -20.144 1.00 95.56 142 GLU A O 1
ATOM 1139 N N . ILE A 1 143 ? 17.611 -7.000 -20.725 1.00 96.06 143 ILE A N 1
ATOM 1140 C CA . ILE A 1 143 ? 17.830 -6.515 -19.353 1.00 96.06 143 ILE A CA 1
ATOM 1141 C C . ILE A 1 143 ? 16.548 -6.631 -18.521 1.00 96.06 143 ILE A C 1
ATOM 1143 O O . ILE A 1 143 ? 16.595 -7.051 -17.366 1.00 96.06 143 ILE A O 1
ATOM 1147 N N . TYR A 1 144 ? 15.391 -6.292 -19.098 1.00 95.81 144 TYR A N 1
ATOM 1148 C CA . TYR A 1 144 ? 14.110 -6.432 -18.410 1.00 95.81 144 TYR A CA 1
ATOM 1149 C C . TYR A 1 144 ? 13.785 -7.886 -18.062 1.00 95.81 144 TYR A C 1
ATOM 1151 O O . TYR A 1 144 ? 13.366 -8.151 -16.938 1.00 95.81 144 TYR A O 1
ATOM 1159 N N . GLN A 1 145 ? 13.987 -8.824 -18.989 1.00 95.81 145 GLN A N 1
ATOM 1160 C CA . GLN A 1 145 ? 13.727 -10.246 -18.741 1.00 95.81 145 GLN A CA 1
ATOM 1161 C C . GLN A 1 145 ? 14.681 -10.824 -17.696 1.00 95.81 145 GLN A C 1
ATOM 1163 O O . GLN A 1 145 ? 14.247 -11.548 -16.800 1.00 95.81 145 GLN A O 1
ATOM 1168 N N . GLU A 1 146 ? 15.960 -10.451 -17.756 1.00 96.06 146 GLU A N 1
ATOM 1169 C CA . GLU A 1 146 ? 16.938 -10.822 -16.737 1.00 96.06 146 GLU A CA 1
ATOM 1170 C C . GLU A 1 146 ? 16.475 -10.343 -15.356 1.00 96.06 146 GLU A C 1
ATOM 1172 O O . GLU A 1 146 ? 16.378 -11.124 -14.410 1.00 96.06 146 GLU A O 1
ATOM 1177 N N . HIS A 1 147 ? 16.117 -9.068 -15.249 1.00 95.38 147 HIS A N 1
ATOM 1178 C CA . HIS A 1 147 ? 15.595 -8.476 -14.030 1.00 95.38 147 HIS A CA 1
ATOM 1179 C C . HIS A 1 147 ? 14.313 -9.155 -13.538 1.00 95.38 147 HIS A C 1
ATOM 1181 O O . HIS A 1 147 ? 14.236 -9.516 -12.368 1.00 95.38 147 HIS A O 1
ATOM 1187 N N . LEU A 1 148 ? 13.340 -9.395 -14.415 1.00 95.00 148 LEU A N 1
ATOM 1188 C CA . LEU A 1 148 ? 12.091 -10.067 -14.061 1.00 95.00 148 LEU A CA 1
ATOM 1189 C C . LEU A 1 148 ? 12.345 -11.466 -13.489 1.00 95.00 148 LEU A C 1
ATOM 1191 O O . LEU A 1 148 ? 11.774 -11.817 -12.459 1.00 95.00 148 LEU A O 1
ATOM 1195 N N . SER A 1 149 ? 13.261 -12.226 -14.096 1.00 93.88 149 SER A N 1
ATOM 1196 C CA . SER A 1 149 ? 13.605 -13.574 -13.633 1.00 93.88 149 SER A CA 1
ATOM 1197 C C . SER A 1 149 ? 14.221 -13.590 -12.227 1.00 93.88 149 SER A C 1
ATOM 1199 O O . SER A 1 149 ? 13.952 -14.506 -11.454 1.00 93.88 149 SER A O 1
ATOM 1201 N N . ARG A 1 150 ? 14.980 -12.549 -11.853 1.00 92.94 150 ARG A N 1
ATOM 1202 C CA . ARG A 1 150 ? 15.581 -12.410 -10.513 1.00 92.94 150 ARG A CA 1
ATOM 1203 C C . ARG A 1 150 ? 14.554 -12.176 -9.402 1.00 92.94 1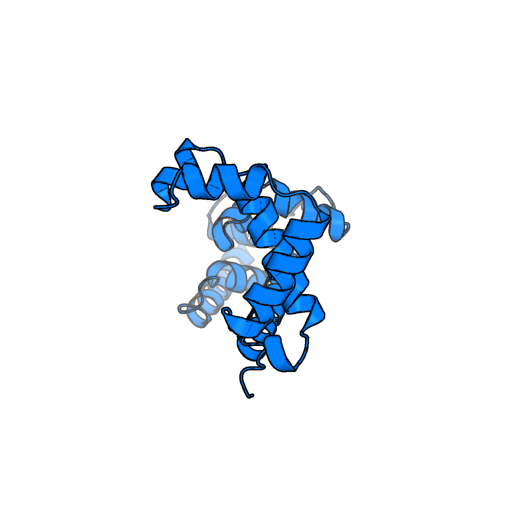50 ARG A C 1
ATOM 1205 O O . ARG A 1 150 ? 14.858 -12.454 -8.248 1.00 92.94 150 ARG A O 1
ATOM 1212 N N . TRP A 1 151 ? 13.375 -11.649 -9.732 1.00 91.56 151 TRP A N 1
ATOM 1213 C CA . TRP A 1 151 ? 12.315 -11.332 -8.769 1.00 91.56 151 TRP A CA 1
ATOM 1214 C C . TRP A 1 151 ? 11.072 -12.202 -8.940 1.00 91.56 151 TRP A C 1
ATOM 1216 O O . TRP A 1 151 ? 10.011 -11.805 -8.484 1.00 91.56 151 TRP A O 1
ATOM 1226 N N . ASN A 1 152 ? 11.175 -13.372 -9.575 1.00 86.62 152 ASN A N 1
ATOM 1227 C CA . ASN A 1 152 ? 10.011 -14.188 -9.941 1.00 86.62 152 ASN A CA 1
ATOM 1228 C C . ASN A 1 152 ? 9.080 -14.540 -8.757 1.00 86.62 152 ASN A C 1
ATOM 1230 O O . ASN A 1 152 ? 7.880 -14.699 -8.958 1.00 86.62 152 ASN A O 1
ATOM 1234 N N . ASP A 1 153 ? 9.616 -14.598 -7.533 1.00 86.19 153 ASP A N 1
ATOM 1235 C CA . ASP A 1 153 ? 8.863 -14.907 -6.308 1.00 86.19 153 ASP A CA 1
ATOM 1236 C C . ASP A 1 153 ? 8.357 -13.657 -5.545 1.00 86.19 153 ASP A C 1
ATOM 1238 O O . ASP A 1 153 ? 7.712 -13.776 -4.504 1.00 86.19 153 ASP A O 1
ATOM 1242 N N . ASP A 1 154 ? 8.643 -12.440 -6.027 1.00 88.56 154 ASP A N 1
ATOM 1243 C CA . ASP A 1 154 ? 8.233 -11.179 -5.393 1.00 88.56 154 ASP A CA 1
ATOM 1244 C C . ASP A 1 154 ? 6.862 -10.716 -5.919 1.00 88.56 154 ASP A C 1
ATOM 1246 O O . ASP A 1 154 ? 6.622 -10.648 -7.125 1.00 88.56 154 ASP A O 1
ATOM 1250 N N . ALA A 1 155 ? 5.960 -10.317 -5.016 1.00 86.50 155 ALA A N 1
ATOM 1251 C CA . ALA A 1 155 ? 4.616 -9.842 -5.372 1.00 86.50 155 ALA A CA 1
ATOM 1252 C C . ALA A 1 155 ? 4.614 -8.613 -6.309 1.00 86.50 155 ALA A C 1
ATOM 1254 O O . ALA A 1 155 ? 3.630 -8.350 -7.000 1.00 86.50 155 ALA A O 1
ATOM 1255 N N . HIS A 1 156 ? 5.721 -7.871 -6.358 1.00 92.00 156 HIS A N 1
ATOM 1256 C CA . HIS A 1 156 ? 5.940 -6.696 -7.192 1.00 92.00 156 HIS A CA 1
ATOM 1257 C C . HIS A 1 156 ? 7.081 -6.900 -8.208 1.00 92.00 156 HIS A C 1
ATOM 1259 O O . HIS A 1 156 ? 7.695 -5.919 -8.644 1.00 92.00 156 HIS A O 1
ATOM 1265 N N . ALA A 1 157 ? 7.345 -8.146 -8.626 1.00 93.00 157 ALA A N 1
ATOM 1266 C CA . ALA A 1 157 ? 8.395 -8.513 -9.582 1.00 93.00 157 ALA A CA 1
ATOM 1267 C C . ALA A 1 157 ? 8.437 -7.605 -10.819 1.00 93.00 157 ALA A C 1
ATOM 1269 O O . ALA A 1 157 ? 9.484 -7.064 -11.176 1.00 93.00 157 ALA A O 1
ATOM 1270 N N . GLU A 1 158 ? 7.278 -7.379 -11.443 1.00 93.75 158 GLU A N 1
ATOM 1271 C CA . GLU A 1 158 ? 7.151 -6.557 -12.648 1.00 93.75 158 GLU A CA 1
ATOM 1272 C C . GLU A 1 158 ? 7.552 -5.096 -12.393 1.00 93.75 158 GLU A C 1
ATOM 1274 O O . GLU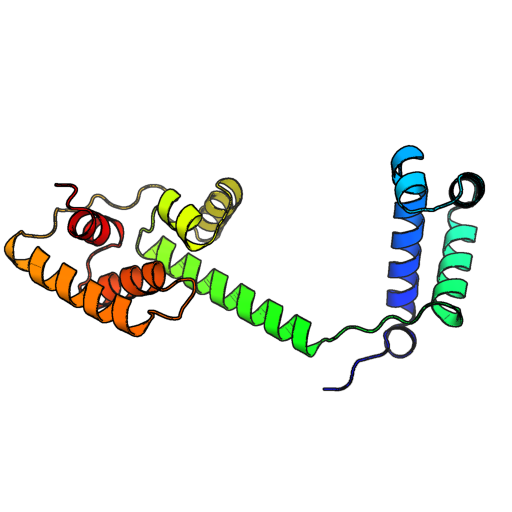 A 1 158 ? 8.286 -4.502 -13.186 1.00 93.75 158 GLU A O 1
ATOM 1279 N N . ALA A 1 159 ? 7.115 -4.525 -11.266 1.00 95.00 159 ALA A N 1
ATOM 1280 C CA . ALA A 1 159 ? 7.440 -3.157 -10.881 1.00 95.00 159 ALA A CA 1
ATOM 1281 C C . ALA A 1 159 ? 8.941 -3.004 -10.592 1.00 95.00 159 ALA A C 1
ATOM 1283 O O . ALA A 1 159 ? 9.569 -2.041 -11.041 1.00 95.00 159 ALA A O 1
ATOM 1284 N N . ARG A 1 160 ? 9.537 -3.978 -9.886 1.00 95.31 160 ARG A N 1
ATOM 1285 C CA . ARG A 1 160 ? 10.980 -3.997 -9.597 1.00 95.31 160 ARG A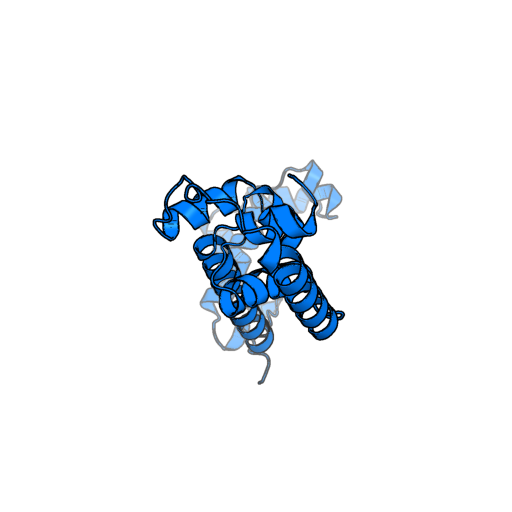 CA 1
ATOM 1286 C C . ARG A 1 160 ? 11.787 -4.122 -10.879 1.00 95.31 160 ARG A C 1
ATOM 1288 O O . ARG A 1 160 ? 12.713 -3.344 -11.089 1.00 95.31 160 ARG A O 1
ATOM 1295 N N . ALA A 1 161 ? 11.381 -5.020 -11.774 1.00 95.88 161 ALA A N 1
ATOM 1296 C CA . ALA A 1 161 ? 12.028 -5.202 -13.062 1.00 95.88 161 ALA A CA 1
ATOM 1297 C C . ALA A 1 161 ? 11.987 -3.931 -13.916 1.00 95.88 161 ALA A C 1
ATOM 1299 O O . ALA A 1 161 ? 13.013 -3.539 -14.473 1.00 95.88 161 ALA A O 1
ATOM 1300 N N . MET A 1 162 ? 10.844 -3.239 -13.966 1.00 95.06 162 MET A N 1
ATOM 1301 C CA . MET A 1 162 ? 10.716 -1.956 -14.667 1.00 95.06 162 MET A CA 1
ATOM 1302 C C . MET A 1 162 ? 11.649 -0.889 -14.090 1.00 95.06 162 MET A C 1
ATOM 1304 O O . MET A 1 162 ? 12.370 -0.233 -14.845 1.00 95.06 162 MET A O 1
ATOM 1308 N N . LEU A 1 163 ? 11.678 -0.733 -12.763 1.00 95.19 163 LEU A N 1
ATOM 1309 C CA . LEU A 1 163 ? 12.530 0.262 -12.113 1.00 95.19 163 LEU A CA 1
ATOM 1310 C C . LEU A 1 163 ? 14.019 -0.041 -12.306 1.00 95.19 163 LEU A C 1
ATOM 1312 O O . LEU A 1 163 ? 14.795 0.854 -12.635 1.00 95.19 163 LEU A O 1
ATOM 1316 N N . SER A 1 164 ? 14.426 -1.296 -12.132 1.00 96.06 164 SER A N 1
ATOM 1317 C CA . SER A 1 164 ? 15.819 -1.705 -12.313 1.00 96.06 164 SER A CA 1
ATOM 1318 C C . SER A 1 164 ? 16.263 -1.576 -13.762 1.00 96.06 164 SER A C 1
ATOM 1320 O O . SER A 1 164 ? 17.335 -1.038 -14.012 1.00 96.06 164 SER A O 1
ATOM 1322 N N . THR A 1 165 ? 15.413 -1.940 -14.725 1.00 95.44 165 THR A N 1
ATOM 1323 C CA . THR A 1 165 ? 15.697 -1.710 -16.152 1.00 95.44 165 THR A CA 1
ATOM 1324 C C . THR A 1 165 ? 15.854 -0.222 -16.442 1.00 95.44 165 THR A C 1
ATOM 1326 O O . THR A 1 165 ? 16.790 0.176 -17.136 1.00 95.44 165 THR A O 1
ATOM 1329 N N . SER A 1 166 ? 14.974 0.610 -15.879 1.00 93.69 166 SER A N 1
ATOM 1330 C CA . SER A 1 166 ? 15.043 2.064 -16.019 1.00 93.69 166 SER A CA 1
ATOM 1331 C C . SER A 1 166 ? 16.363 2.625 -15.481 1.00 93.69 166 SER A C 1
ATOM 1333 O O . SER A 1 166 ? 17.036 3.388 -16.169 1.00 93.69 166 SER A O 1
ATOM 1335 N N . ARG A 1 167 ? 16.803 2.168 -14.303 1.00 93.62 167 ARG A N 1
ATOM 1336 C CA . ARG A 1 167 ? 18.096 2.546 -13.709 1.00 93.62 167 ARG A CA 1
ATOM 1337 C C . ARG A 1 167 ? 19.291 2.090 -14.541 1.00 93.62 167 ARG A C 1
ATOM 1339 O O . ARG A 1 167 ? 20.200 2.878 -14.769 1.00 93.62 167 ARG A O 1
ATOM 1346 N N . THR A 1 168 ? 19.283 0.839 -14.993 1.00 94.56 168 THR A N 1
ATOM 1347 C CA . THR A 1 168 ? 20.397 0.242 -15.743 1.00 94.56 168 THR A CA 1
ATOM 1348 C C . THR A 1 168 ? 20.562 0.880 -17.122 1.00 94.56 168 THR A C 1
ATOM 1350 O O . THR A 1 168 ? 21.680 1.045 -17.599 1.00 94.56 168 THR A O 1
ATOM 1353 N N . THR A 1 169 ? 19.456 1.233 -17.778 1.00 91.75 169 THR A N 1
ATOM 1354 C CA . THR A 1 169 ? 19.469 1.743 -19.159 1.00 91.75 169 THR A CA 1
ATOM 1355 C C . THR A 1 169 ? 19.403 3.266 -19.255 1.00 91.75 169 THR A C 1
ATOM 1357 O O . THR A 1 169 ? 19.698 3.817 -20.309 1.00 91.75 169 THR A O 1
ATOM 1360 N N . GLY A 1 170 ? 19.005 3.953 -18.180 1.00 89.00 170 GLY A N 1
ATOM 1361 C CA . GLY A 1 170 ? 18.746 5.394 -18.170 1.00 89.00 170 GLY A CA 1
ATOM 1362 C C . GLY A 1 170 ? 17.414 5.798 -18.817 1.00 89.00 170 GLY A C 1
ATOM 1363 O O . GLY A 1 170 ? 17.059 6.976 -18.793 1.00 89.00 170 GLY A O 1
ATOM 1364 N N . TYR A 1 171 ? 16.655 4.850 -19.375 1.00 90.62 171 TYR A N 1
ATOM 1365 C CA . TYR A 1 171 ? 15.343 5.115 -19.959 1.00 90.62 171 TYR A CA 1
ATOM 1366 C C . TYR A 1 171 ? 14.253 5.164 -18.892 1.00 90.62 171 TYR A C 1
ATOM 1368 O O . TYR A 1 171 ? 14.247 4.379 -17.950 1.00 90.62 171 TYR A O 1
ATOM 1376 N N . SER A 1 172 ? 13.283 6.057 -19.052 1.00 89.94 172 SER A N 1
ATOM 1377 C CA . SER A 1 172 ? 12.125 6.150 -18.159 1.00 89.94 172 SER A CA 1
ATOM 1378 C C . SER A 1 172 ? 11.221 4.913 -18.255 1.00 89.94 172 SER A C 1
ATOM 1380 O O . SER A 1 172 ? 11.180 4.221 -19.278 1.00 89.94 172 SER A O 1
ATOM 1382 N N . ILE A 1 173 ? 10.428 4.657 -17.212 1.00 91.25 173 ILE A N 1
ATOM 1383 C CA . ILE A 1 173 ? 9.476 3.536 -17.196 1.00 91.25 173 ILE A CA 1
ATOM 1384 C C . ILE A 1 173 ? 8.508 3.577 -18.395 1.00 91.25 173 ILE A C 1
ATOM 1386 O O . ILE A 1 173 ? 8.315 2.526 -19.010 1.00 91.25 173 ILE A O 1
ATOM 1390 N N . PRO A 1 174 ? 7.940 4.727 -18.820 1.00 89.75 174 PRO A N 1
ATOM 1391 C CA . PRO A 1 174 ? 7.111 4.791 -20.026 1.00 89.75 174 PRO A CA 1
ATOM 1392 C C . PRO A 1 174 ? 7.830 4.345 -21.306 1.00 89.75 174 PRO A C 1
ATOM 1394 O O . PRO A 1 174 ? 7.230 3.663 -22.139 1.00 89.75 174 PRO A O 1
ATOM 1397 N N . GLN A 1 175 ? 9.111 4.693 -21.467 1.00 88.12 175 GLN A N 1
ATOM 1398 C CA . GLN A 1 175 ? 9.914 4.278 -22.623 1.00 88.12 175 GLN A CA 1
ATOM 1399 C C . GLN A 1 175 ? 10.133 2.767 -22.635 1.00 88.12 175 GLN A C 1
ATOM 1401 O O . GLN A 1 175 ? 9.885 2.120 -23.654 1.00 88.12 175 GLN A O 1
ATOM 1406 N N . VAL A 1 176 ? 10.542 2.205 -21.494 1.00 91.69 176 VAL A N 1
ATOM 1407 C CA . VAL A 1 176 ? 10.716 0.757 -21.332 1.00 91.69 176 VAL A CA 1
ATOM 1408 C C . VAL A 1 176 ? 9.390 0.043 -21.596 1.00 91.69 176 VAL A C 1
ATOM 1410 O O . VAL A 1 176 ? 9.341 -0.888 -22.395 1.00 91.69 176 VAL A O 1
ATOM 1413 N N . THR A 1 177 ? 8.291 0.544 -21.028 1.00 91.12 177 THR A N 1
ATOM 1414 C CA . THR A 1 177 ? 6.943 -0.023 -21.194 1.00 91.12 177 THR A CA 1
ATOM 1415 C C . THR A 1 177 ? 6.551 -0.132 -22.667 1.00 91.12 177 THR A C 1
ATOM 1417 O O . THR A 1 177 ? 6.126 -1.200 -23.098 1.00 91.12 177 THR A O 1
ATOM 1420 N N . ARG A 1 178 ? 6.765 0.916 -23.479 1.00 88.75 178 ARG A N 1
ATOM 1421 C CA . ARG A 1 178 ? 6.480 0.866 -24.928 1.00 88.75 178 ARG A CA 1
ATOM 1422 C C . ARG A 1 178 ? 7.259 -0.232 -25.646 1.00 88.75 178 ARG A C 1
ATOM 1424 O O . ARG A 1 178 ? 6.712 -0.903 -26.518 1.00 88.75 178 ARG A O 1
ATOM 1431 N N . VAL A 1 179 ? 8.526 -0.421 -25.275 1.00 90.12 179 VAL A N 1
ATOM 1432 C CA . VAL A 1 179 ? 9.378 -1.467 -25.850 1.00 90.12 179 VAL A CA 1
ATOM 1433 C C . VAL A 1 179 ? 8.888 -2.859 -25.450 1.00 90.12 179 VAL A C 1
ATOM 1435 O O . VAL A 1 179 ? 8.820 -3.733 -26.313 1.00 90.12 179 VAL A O 1
ATOM 1438 N N . ILE A 1 180 ? 8.529 -3.069 -24.180 1.00 90.44 180 ILE A N 1
ATOM 1439 C CA . ILE A 1 180 ? 8.044 -4.364 -23.679 1.00 90.44 180 ILE A CA 1
ATOM 1440 C C . ILE A 1 180 ? 6.676 -4.717 -24.273 1.00 90.44 180 ILE A C 1
ATOM 1442 O O . ILE A 1 180 ? 6.485 -5.833 -24.749 1.00 90.44 180 ILE A O 1
ATOM 1446 N N . GLU A 1 181 ? 5.746 -3.764 -24.319 1.00 87.12 181 GLU A N 1
ATOM 1447 C CA . GLU A 1 181 ? 4.382 -3.977 -24.818 1.00 87.12 181 GLU A CA 1
ATOM 1448 C C . GLU A 1 181 ? 4.279 -3.964 -26.355 1.00 87.12 181 GLU A C 1
ATOM 1450 O O . GLU A 1 181 ? 3.183 -4.102 -26.893 1.00 87.12 181 GLU A O 1
ATOM 1455 N N . ASN A 1 182 ? 5.395 -3.783 -27.077 1.00 75.75 182 ASN A N 1
ATOM 1456 C CA . ASN A 1 182 ? 5.433 -3.589 -28.535 1.00 75.75 182 ASN A CA 1
ATOM 1457 C C . ASN A 1 182 ? 4.490 -2.473 -29.031 1.00 75.75 182 ASN A C 1
ATOM 1459 O O . ASN A 1 182 ? 3.990 -2.528 -30.153 1.00 75.75 182 ASN A O 1
ATOM 1463 N N . ARG A 1 183 ? 4.244 -1.453 -28.201 1.00 57.47 183 ARG A N 1
ATOM 1464 C CA . ARG A 1 183 ? 3.443 -0.278 -28.561 1.00 57.47 183 ARG A CA 1
ATOM 1465 C C . ARG A 1 183 ? 4.341 0.722 -29.285 1.00 57.47 183 ARG A C 1
ATOM 1467 O O . ARG A 1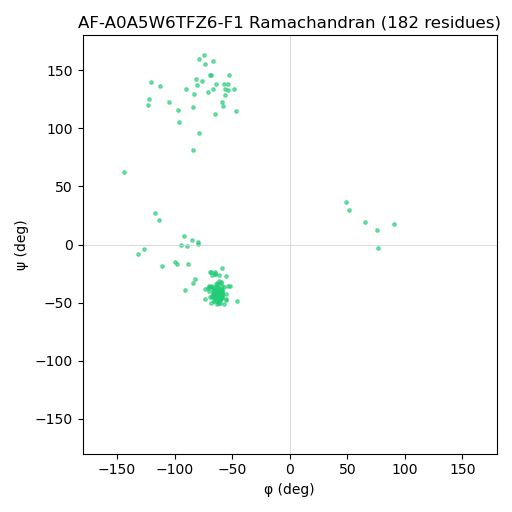 183 ? 4.888 1.637 -28.665 1.00 57.47 183 ARG A O 1
ATOM 1474 N N . LEU A 1 184 ? 4.538 0.476 -30.577 1.00 47.72 184 LEU A N 1
ATOM 1475 C CA . LEU A 1 184 ? 5.204 1.362 -31.532 1.00 47.72 184 LEU A CA 1
ATOM 1476 C C . LEU A 1 184 ? 4.189 1.885 -32.537 1.00 47.72 184 LEU A C 1
ATOM 1478 O O . LEU A 1 184 ? 3.457 1.041 -33.096 1.00 47.72 184 LEU A O 1
#

Organism: Salmonella muenchen (NCBI:txid596)

Secondary structure (DSSP, 8-state):
-PPEEHHHH-HHHHHHHHHHHHHHHHTS-HHHHHHTT--HHHHHHHHHS-HHHHHHHHHHHHHHH---EE-HHHHHHHHHHHHHHHHHHHHHHHTT--HHHHHHHH---HHHHHHHHHHTT--SS----PPPPHHHHHHHHHHHHHHHHHTTTSTTHHHHHHHHHHHHH---HHHHHHHHTT--